Protein AF-A0A1C7N3N7-F1 (afdb_monomer_lite)

Organism: NCBI:txid101091

Secondary structure (DSSP, 8-state):
-HHHHHHHHTT-SEEEEEE-S-TTHHHHHHHHHTS--SSEEEEEETTEEEEEETTSS--EEEEE-S-GGG----HHHHHHHTT-SEEEEE-TTS-TT-PPPHHHHHHHHT-TT--EEEEE-S-BS-----S----EEEE-SS-B-HHHHHHHHHH-TT--EEEEEEE---SS-S---S-EEEEEEEEEEEEEEEEEEEEEE---SEEEEEEEETTEEEEEEEETTEEEEE-THHHHSS---TTEEEEEEEEEEEEEEEEEEEE--SS-EEEEEEEE----

Foldseek 3Di:
DLLVVLVVQLVDQEDEAAAPDDDPLVVNVLSNLVDPRQHWYWYDGHQWTWTAGNVDPQGIEIGGGDDCPPPDPDPSLLVRLCSHAYYAYAPQPPPPVDDDDPSNQVSQVSNANYAEYEYHHQDDPDDDGAQHQHQEYEYHAHDDDQNRLCVCLVSHVNHAYYEYHYEPDDPDPDLQQFAEEAEHDNANDAYAEYEYEYEADDQAPKEKEFEQALNDTWIWIDDQQETDTDDPVVVVPDRGRSRYYYYYYHYNHYAKYKYWYFYPDVVIDIHIHIDGDPPD

Sequence (280 aa):
MFQQLASYVHTMDHVILKIGEIPNRIGLFQALQRFQWQGHTDTQIDGFMFEHDSSKSKYSVLDSRCNVDEFQFTHENIAYLNQLDEFNFDISQYDSESRISDVHHQILSHCKRLRKLSIDFSSLEYFEIPGLPVTSLSLGPYGTSPELLSQFSYMLPCLEEVEILQFFHDDHYEEPTGGFSIEILLPVTSLAKLKIEMIDCVDINVFYLQLSQSGIESTHQLCGTTFYETEMNICEEREPSNKAANLKLTCEAIQQLEIICHLERYPPARTHFIYSSDRT

Radius of gyration: 21.66 Å; chains: 1; bounding box: 51×40×63 Å

Structure (mmCIF, N/CA/C/O backbone):
data_AF-A0A1C7N3N7-F1
#
_entry.id   AF-A0A1C7N3N7-F1
#
loop_
_atom_site.group_PDB
_atom_site.id
_atom_site.type_symbol
_atom_site.label_atom_id
_atom_site.label_alt_id
_atom_site.label_comp_id
_atom_site.label_asym_id
_atom_site.label_entity_id
_atom_site.label_seq_id
_atom_site.pdbx_PDB_ins_code
_atom_site.Cartn_x
_atom_site.Cartn_y
_atom_site.Cartn_z
_atom_site.occupancy
_atom_site.B_iso_or_equiv
_atom_site.auth_seq_id
_atom_site.auth_comp_id
_atom_site.auth_asym_id
_atom_site.auth_atom_id
_atom_site.pdbx_PDB_model_num
ATOM 1 N N . MET A 1 1 ? 21.763 -12.048 -28.488 1.00 73.94 1 MET A N 1
ATOM 2 C CA . MET A 1 1 ? 21.272 -12.999 -27.470 1.00 73.94 1 MET A CA 1
ATOM 3 C C . MET A 1 1 ? 19.931 -12.553 -26.884 1.00 73.94 1 MET A C 1
ATOM 5 O O . MET A 1 1 ? 18.948 -13.210 -27.185 1.00 73.94 1 MET A O 1
ATOM 9 N N . PHE A 1 2 ? 19.829 -11.425 -26.163 1.00 78.94 2 PHE A N 1
ATOM 10 C CA . PHE A 1 2 ? 18.557 -10.994 -25.540 1.00 78.94 2 PHE A CA 1
ATOM 11 C C . PHE A 1 2 ? 17.383 -10.816 -26.513 1.00 78.94 2 PHE A C 1
ATOM 13 O O . PHE A 1 2 ? 16.290 -11.283 -26.230 1.00 78.94 2 PHE A O 1
ATOM 20 N N . GLN A 1 3 ? 17.610 -10.246 -27.700 1.00 79.38 3 GLN A N 1
ATOM 21 C CA . GLN A 1 3 ? 16.559 -10.130 -28.725 1.00 79.38 3 GLN A CA 1
ATOM 22 C C . GLN A 1 3 ? 16.047 -11.488 -29.229 1.00 79.38 3 GLN A C 1
ATOM 24 O O . GLN A 1 3 ? 14.864 -11.627 -29.521 1.00 79.38 3 GLN A O 1
ATOM 29 N N . GLN A 1 4 ? 16.924 -12.492 -29.328 1.00 80.19 4 GLN A N 1
ATOM 30 C CA . GLN A 1 4 ? 16.537 -13.840 -29.759 1.00 80.19 4 GLN A CA 1
ATOM 31 C C . GLN A 1 4 ? 15.740 -14.550 -28.666 1.00 80.19 4 GLN A C 1
ATOM 33 O O . GLN A 1 4 ? 14.726 -15.168 -28.9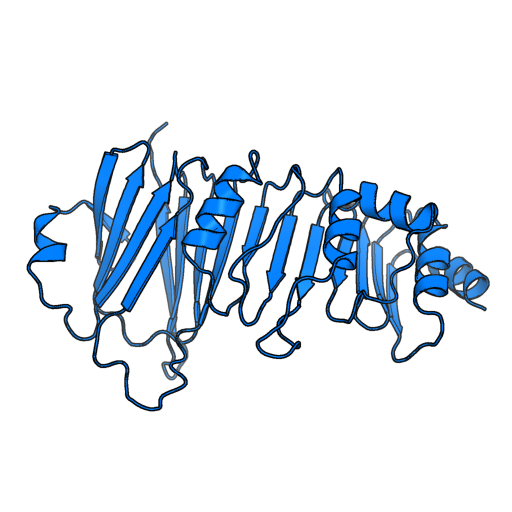71 1.00 80.19 4 GLN A O 1
ATOM 38 N N . LEU A 1 5 ? 16.165 -14.411 -27.404 1.00 76.75 5 LEU A N 1
ATOM 39 C CA . LEU A 1 5 ? 15.417 -14.915 -26.255 1.00 76.75 5 LEU A CA 1
ATOM 40 C C . LEU A 1 5 ? 14.028 -14.274 -26.196 1.00 76.75 5 LEU A C 1
ATOM 42 O O . LEU A 1 5 ? 13.046 -14.998 -26.159 1.00 76.75 5 LEU A O 1
ATOM 46 N N . ALA A 1 6 ? 13.945 -12.945 -26.283 1.00 77.38 6 ALA A N 1
ATOM 47 C CA . ALA A 1 6 ? 12.675 -12.226 -26.269 1.00 77.38 6 ALA A CA 1
ATOM 48 C C . ALA A 1 6 ? 11.755 -12.631 -27.435 1.00 77.38 6 ALA A C 1
ATOM 50 O O . ALA A 1 6 ? 10.570 -12.867 -27.226 1.00 77.38 6 ALA A O 1
ATOM 51 N N . SER A 1 7 ? 12.309 -12.813 -28.640 1.00 79.81 7 SER A N 1
ATOM 52 C CA . SER A 1 7 ? 11.538 -13.294 -29.797 1.00 79.81 7 SER A CA 1
ATOM 53 C C . SER A 1 7 ? 10.988 -14.707 -29.583 1.00 79.81 7 SER A C 1
ATOM 55 O O . SER A 1 7 ? 9.848 -14.972 -29.938 1.00 79.81 7 SER A O 1
ATOM 57 N N . TYR A 1 8 ? 11.782 -15.617 -29.009 1.00 78.38 8 TYR A N 1
ATOM 58 C CA . TYR A 1 8 ? 11.353 -16.987 -28.706 1.00 78.38 8 TYR A CA 1
ATOM 59 C C . TYR A 1 8 ? 10.268 -17.010 -27.629 1.00 78.38 8 TYR A C 1
ATOM 61 O O . TYR A 1 8 ? 9.226 -17.638 -27.787 1.00 78.38 8 TYR A O 1
ATOM 69 N N . VAL A 1 9 ? 10.504 -16.266 -26.558 1.00 74.94 9 VAL A N 1
ATOM 70 C CA . VAL A 1 9 ? 9.615 -16.114 -25.414 1.00 74.94 9 VAL A CA 1
ATOM 71 C C . VAL A 1 9 ? 8.247 -15.552 -25.841 1.00 74.94 9 VAL A C 1
ATOM 73 O O . VAL A 1 9 ? 7.223 -16.084 -25.430 1.00 74.94 9 VAL A O 1
ATOM 76 N N . HIS A 1 10 ? 8.209 -14.593 -26.773 1.00 74.00 10 HIS A N 1
ATOM 77 C CA . HIS A 1 10 ? 6.961 -14.030 -27.303 1.00 74.00 10 HIS A CA 1
ATOM 78 C C . HIS A 1 10 ? 6.099 -15.022 -28.111 1.00 74.00 10 HIS A C 1
ATOM 80 O O . HIS A 1 10 ? 4.910 -14.787 -28.306 1.00 74.00 10 HIS A O 1
ATOM 86 N N . THR A 1 11 ? 6.660 -16.142 -28.581 1.00 76.19 11 THR A N 1
ATOM 87 C CA . THR A 1 11 ? 5.869 -17.182 -29.271 1.00 76.19 11 THR A CA 1
ATOM 88 C C . THR A 1 11 ? 5.082 -18.085 -28.321 1.00 76.19 11 THR A C 1
ATOM 90 O O . THR A 1 11 ? 4.384 -18.987 -28.781 1.00 76.19 11 THR A O 1
ATOM 93 N N . MET A 1 12 ? 5.204 -17.873 -27.011 1.00 74.06 12 MET A N 1
ATOM 94 C CA . MET A 1 12 ? 4.554 -18.681 -25.989 1.00 74.06 12 MET A CA 1
ATOM 95 C C . MET A 1 12 ? 3.380 -17.937 -25.346 1.00 74.06 12 MET A C 1
ATOM 97 O O . MET A 1 12 ? 3.454 -16.739 -25.074 1.00 74.06 12 MET A O 1
ATOM 101 N N . ASP A 1 13 ? 2.319 -18.678 -25.031 1.00 66.56 13 ASP A N 1
ATOM 102 C CA . ASP A 1 13 ? 1.130 -18.136 -24.358 1.00 66.56 13 ASP A CA 1
ATOM 103 C C . ASP A 1 13 ? 1.374 -17.845 -22.867 1.00 66.56 13 ASP A C 1
ATOM 105 O O . ASP A 1 13 ? 0.763 -16.941 -22.294 1.00 66.56 13 ASP A O 1
ATOM 109 N N . HIS A 1 14 ? 2.278 -18.612 -22.247 1.00 67.25 14 HIS A N 1
ATOM 110 C CA . HIS A 1 14 ? 2.695 -18.457 -20.859 1.00 67.25 14 HIS A CA 1
ATOM 111 C C . HIS A 1 14 ? 4.188 -18.741 -20.712 1.00 67.25 14 HIS A C 1
ATOM 113 O O . HIS A 1 14 ? 4.683 -19.764 -21.194 1.00 67.25 14 HIS A O 1
ATOM 119 N N . VAL A 1 15 ? 4.898 -17.856 -20.015 1.00 65.00 15 VAL A N 1
ATOM 120 C CA . VAL A 1 15 ? 6.329 -18.003 -19.742 1.00 65.00 15 VAL A CA 1
ATOM 121 C C . VAL A 1 15 ? 6.642 -17.550 -18.329 1.00 65.00 15 VAL A C 1
ATOM 123 O O . VAL A 1 15 ? 6.206 -16.484 -17.905 1.00 65.00 15 VAL A O 1
ATOM 126 N N . ILE A 1 16 ? 7.479 -18.349 -17.667 1.00 67.69 16 ILE A N 1
ATOM 127 C CA . ILE A 1 16 ? 8.156 -17.993 -16.425 1.00 67.69 16 ILE A CA 1
ATOM 128 C C . ILE A 1 16 ? 9.650 -17.891 -16.738 1.00 67.69 16 ILE A C 1
ATOM 130 O O . ILE A 1 16 ? 10.291 -18.898 -17.053 1.00 67.69 16 ILE A O 1
ATOM 134 N N . LEU A 1 17 ? 10.214 -16.689 -16.655 1.00 64.62 17 LEU A N 1
ATOM 135 C CA . LEU A 1 17 ? 11.659 -16.473 -16.748 1.00 64.62 17 LEU A CA 1
ATOM 136 C C . LEU A 1 17 ? 12.209 -16.188 -15.355 1.00 64.62 17 LEU A C 1
ATOM 138 O O . LEU A 1 17 ? 11.820 -15.210 -14.733 1.00 64.62 17 LEU A O 1
ATOM 142 N N . LYS A 1 18 ? 13.134 -17.022 -14.877 1.00 66.75 18 LYS A N 1
ATOM 143 C CA . LYS A 1 18 ? 13.881 -16.775 -13.637 1.00 66.75 18 LYS A CA 1
ATOM 144 C C . LYS A 1 18 ? 15.349 -16.647 -13.968 1.00 66.75 18 LYS A C 1
ATOM 146 O O . LYS A 1 18 ? 15.974 -17.615 -14.401 1.00 66.75 18 LYS A O 1
ATOM 151 N N . ILE A 1 19 ? 15.869 -15.440 -13.825 1.00 60.44 19 ILE A N 1
ATOM 152 C CA . ILE A 1 19 ? 17.199 -15.080 -14.283 1.00 60.44 19 ILE A CA 1
ATOM 153 C C . ILE A 1 19 ? 17.942 -14.405 -13.133 1.00 60.44 19 ILE A C 1
ATOM 155 O O . ILE A 1 19 ? 17.535 -13.340 -12.673 1.00 60.44 19 ILE A O 1
ATOM 159 N N . GLY A 1 20 ? 19.007 -15.078 -12.690 1.00 57.22 20 GLY A N 1
ATOM 160 C CA . GLY A 1 20 ? 19.893 -14.650 -11.614 1.00 57.22 20 GLY A CA 1
ATOM 161 C C . GLY A 1 20 ? 21.258 -14.178 -12.127 1.00 57.22 20 GLY A C 1
ATOM 162 O O . GLY A 1 20 ? 21.809 -14.785 -13.048 1.00 57.22 20 GLY A O 1
ATOM 163 N N . GLU A 1 21 ? 21.791 -13.135 -11.504 1.00 59.38 21 GLU A N 1
ATOM 164 C CA . GLU A 1 21 ? 23.116 -12.522 -11.655 1.00 59.38 21 GLU A CA 1
ATOM 165 C C . GLU A 1 21 ? 23.564 -12.268 -13.110 1.00 59.38 21 GLU A C 1
ATOM 167 O O . GLU A 1 21 ? 24.689 -12.597 -13.499 1.00 59.38 21 GLU A O 1
ATOM 172 N N . ILE A 1 22 ? 22.703 -11.667 -13.947 1.00 59.28 22 ILE A N 1
ATOM 173 C CA . ILE A 1 22 ? 23.046 -11.371 -15.352 1.00 59.28 22 ILE A CA 1
ATOM 174 C C . ILE A 1 22 ? 23.590 -9.941 -15.544 1.00 59.28 22 ILE A C 1
ATOM 176 O O . ILE A 1 22 ? 22.871 -8.956 -15.336 1.00 59.28 22 ILE A O 1
ATOM 180 N N . PRO A 1 23 ? 24.816 -9.787 -16.094 1.00 55.91 23 PRO A N 1
ATOM 181 C CA . PRO A 1 23 ? 25.292 -8.508 -16.616 1.00 55.91 23 PRO A CA 1
ATOM 182 C C . PRO A 1 23 ? 24.352 -7.964 -17.706 1.00 55.91 23 PRO A C 1
ATOM 184 O O . PRO A 1 23 ? 23.996 -8.682 -18.640 1.00 55.91 23 PRO A O 1
ATOM 187 N N . ASN A 1 24 ? 24.008 -6.672 -17.647 1.00 61.56 24 ASN A N 1
ATOM 188 C CA . ASN A 1 24 ? 23.067 -5.993 -18.559 1.00 61.56 24 ASN A CA 1
ATOM 189 C C . ASN A 1 24 ? 21.592 -6.428 -18.427 1.00 61.56 24 ASN A C 1
ATOM 191 O O . ASN A 1 24 ? 20.868 -6.469 -19.427 1.00 61.56 24 ASN A O 1
ATOM 195 N N . ARG A 1 25 ? 21.125 -6.683 -17.195 1.00 70.44 25 ARG A N 1
ATOM 196 C CA . ARG A 1 25 ? 19.716 -6.960 -16.846 1.00 70.44 25 ARG A CA 1
ATOM 197 C C . ARG A 1 25 ? 18.696 -6.014 -17.500 1.00 70.44 25 ARG A C 1
ATOM 199 O O . ARG A 1 25 ? 17.708 -6.468 -18.078 1.00 70.44 25 ARG A O 1
ATOM 206 N N . ILE A 1 26 ? 18.994 -4.714 -17.530 1.00 70.12 26 ILE A N 1
ATOM 207 C CA . ILE A 1 26 ? 18.151 -3.699 -18.183 1.00 70.12 26 ILE A CA 1
ATOM 208 C C . ILE A 1 26 ? 18.014 -3.934 -19.695 1.00 70.12 26 ILE A C 1
ATOM 210 O O . ILE A 1 26 ? 16.945 -3.721 -20.259 1.00 70.12 26 ILE A O 1
ATOM 214 N N . GLY A 1 27 ? 19.060 -4.433 -20.359 1.00 73.81 27 GLY A N 1
ATOM 215 C CA . GLY A 1 27 ? 19.013 -4.743 -21.789 1.00 73.81 27 GLY A CA 1
ATOM 216 C C . GLY A 1 27 ? 18.103 -5.931 -22.117 1.00 73.81 27 GLY A C 1
ATOM 217 O O . GLY A 1 27 ? 17.502 -5.966 -23.192 1.00 73.81 27 GLY A O 1
ATOM 218 N N . LEU A 1 28 ? 17.966 -6.894 -21.199 1.00 74.19 28 LEU A N 1
ATOM 219 C CA . LEU A 1 28 ? 17.007 -7.989 -21.339 1.00 74.19 28 LEU A CA 1
ATOM 220 C C . LEU A 1 28 ? 15.573 -7.514 -21.081 1.00 74.19 28 LEU A C 1
ATOM 222 O O . LEU A 1 28 ? 14.689 -7.825 -21.874 1.00 74.19 28 LEU A O 1
ATOM 226 N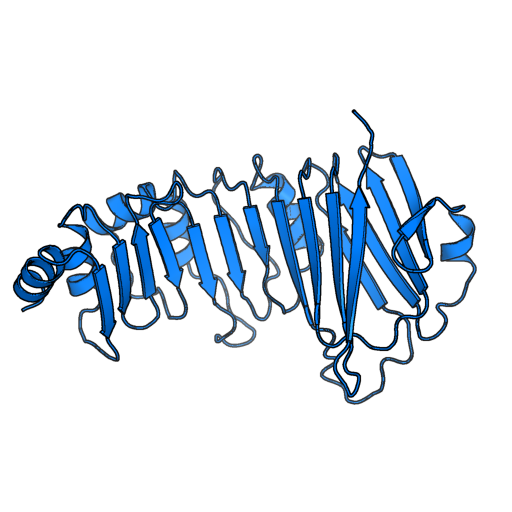 N . PHE A 1 29 ? 15.360 -6.715 -20.035 1.00 74.88 29 PHE A N 1
ATOM 227 C CA . PHE A 1 29 ? 14.073 -6.075 -19.752 1.00 74.88 29 PHE A CA 1
ATOM 228 C C . PHE A 1 29 ? 13.567 -5.262 -20.954 1.00 74.88 29 PHE A C 1
ATOM 230 O O . PHE A 1 29 ? 12.478 -5.521 -21.459 1.00 74.88 29 PHE A O 1
ATOM 237 N N . GLN A 1 30 ? 14.408 -4.386 -21.514 1.00 76.06 30 GLN A N 1
ATOM 238 C CA . GLN A 1 30 ? 14.106 -3.639 -22.741 1.00 76.06 30 GLN A CA 1
ATOM 239 C C . GLN A 1 30 ? 13.768 -4.556 -23.919 1.00 76.06 30 GLN A C 1
ATOM 241 O O . GLN A 1 30 ? 12.861 -4.271 -24.701 1.00 76.06 30 GLN A O 1
ATOM 246 N N . ALA A 1 31 ? 14.511 -5.655 -24.083 1.00 77.50 31 ALA A N 1
ATOM 247 C CA . ALA A 1 31 ? 14.258 -6.600 -25.163 1.00 77.50 31 ALA A CA 1
ATOM 248 C C . ALA A 1 31 ? 12.894 -7.283 -25.012 1.00 77.50 31 ALA A C 1
ATOM 250 O O . ALA A 1 31 ? 12.220 -7.468 -26.020 1.00 77.50 31 ALA A O 1
ATOM 251 N N . LEU A 1 32 ? 12.489 -7.624 -23.786 1.00 76.00 32 LEU A N 1
ATOM 252 C CA . LEU A 1 32 ? 11.203 -8.257 -23.489 1.00 76.00 32 LEU A CA 1
ATOM 253 C C . LEU A 1 32 ? 10.033 -7.281 -23.669 1.00 76.00 32 LEU A C 1
ATOM 255 O O . LEU A 1 32 ? 9.048 -7.629 -24.310 1.00 76.00 32 LEU A O 1
ATOM 259 N N . GLN A 1 33 ? 10.176 -6.034 -23.219 1.00 72.31 33 GLN A N 1
ATOM 260 C CA . GLN A 1 33 ? 9.132 -5.006 -23.337 1.00 72.31 33 GLN A CA 1
ATOM 261 C C . GLN A 1 33 ? 8.831 -4.555 -24.764 1.00 72.31 33 GLN A C 1
ATOM 263 O O . GLN A 1 33 ? 7.735 -4.078 -25.052 1.00 72.31 33 GLN A O 1
ATOM 268 N N . ARG A 1 34 ? 9.801 -4.677 -25.673 1.00 72.44 34 ARG A N 1
ATOM 269 C CA . ARG A 1 34 ? 9.610 -4.316 -27.085 1.00 72.44 34 ARG A CA 1
ATOM 270 C C . ARG A 1 34 ? 8.559 -5.171 -27.786 1.00 72.44 34 ARG A C 1
ATOM 272 O O . ARG A 1 34 ? 8.046 -4.756 -28.824 1.00 72.44 34 ARG A O 1
ATOM 279 N N . PHE A 1 35 ? 8.242 -6.340 -27.245 1.00 66.81 35 PHE A N 1
ATOM 280 C CA . PHE A 1 35 ? 7.187 -7.193 -27.760 1.00 66.81 35 PHE A CA 1
ATOM 281 C C . PHE A 1 35 ? 5.921 -6.935 -26.937 1.00 66.81 35 PHE A C 1
ATOM 283 O O . PHE A 1 35 ? 5.878 -7.241 -25.750 1.00 66.81 35 PHE A O 1
ATOM 290 N N . GLN A 1 36 ? 4.896 -6.333 -27.553 1.00 63.25 36 GLN A N 1
ATOM 291 C CA . GLN A 1 36 ? 3.581 -6.152 -26.926 1.00 63.25 36 GLN A CA 1
ATOM 292 C C . GLN A 1 36 ? 2.928 -7.522 -26.725 1.00 63.25 36 GLN A C 1
ATOM 294 O O . GLN A 1 36 ? 2.251 -8.043 -27.618 1.00 63.25 36 GLN A O 1
ATOM 299 N N . TRP A 1 37 ? 3.183 -8.131 -25.574 1.00 67.31 37 TRP A N 1
ATOM 300 C CA . TRP A 1 37 ? 2.751 -9.489 -25.303 1.00 67.31 37 TRP A CA 1
ATOM 301 C C . TRP A 1 37 ? 1.226 -9.571 -25.213 1.00 67.31 37 TRP A C 1
ATOM 303 O O . TRP A 1 37 ? 0.584 -8.817 -24.498 1.00 67.31 37 TRP A O 1
ATOM 313 N N . GLN A 1 38 ? 0.632 -10.502 -25.955 1.00 66.62 38 GLN A N 1
ATOM 314 C CA . GLN A 1 38 ? -0.822 -10.709 -26.019 1.00 66.62 38 GLN A CA 1
ATOM 315 C C . GLN A 1 38 ? -1.327 -11.773 -25.020 1.00 66.62 38 GLN A C 1
ATOM 317 O O . GLN A 1 38 ? -2.371 -12.377 -25.228 1.00 66.62 38 GLN A O 1
ATOM 322 N N . GLY A 1 39 ? -0.564 -12.068 -23.968 1.00 67.38 39 GLY A N 1
ATOM 323 C CA . GLY A 1 39 ? -0.711 -13.250 -23.111 1.00 67.38 39 GLY A CA 1
ATOM 324 C C . GLY A 1 39 ? -0.210 -12.971 -21.699 1.00 67.38 39 GLY A C 1
ATOM 325 O O . GLY A 1 39 ? -0.126 -11.804 -21.311 1.00 67.38 39 GLY A O 1
ATOM 326 N N . HIS A 1 40 ? 0.115 -14.020 -20.940 1.00 72.25 40 HIS A N 1
ATOM 327 C CA . HIS A 1 40 ? 0.613 -13.878 -19.573 1.00 72.25 40 HIS A CA 1
ATOM 328 C C . HIS A 1 40 ? 2.128 -14.094 -19.502 1.00 72.25 40 HIS A C 1
ATOM 330 O O . HIS A 1 40 ? 2.661 -15.080 -20.012 1.00 72.25 40 HIS A O 1
ATOM 336 N N . THR A 1 41 ? 2.827 -13.163 -18.863 1.00 70.62 41 THR A N 1
ATOM 337 C CA . THR A 1 41 ? 4.272 -13.212 -18.640 1.00 70.62 41 THR A CA 1
ATOM 338 C C . THR A 1 41 ? 4.573 -12.962 -17.180 1.00 70.62 41 THR A C 1
ATOM 340 O O . THR A 1 41 ? 4.172 -11.931 -16.651 1.00 70.62 41 THR A O 1
ATOM 343 N N . ASP A 1 42 ? 5.341 -13.861 -16.579 1.00 74.81 42 ASP A N 1
ATOM 344 C CA . ASP A 1 42 ? 6.016 -13.639 -15.307 1.00 74.81 42 ASP A CA 1
ATOM 345 C C . ASP A 1 42 ? 7.522 -13.701 -15.570 1.00 74.81 42 ASP A C 1
ATOM 347 O O . ASP A 1 42 ? 8.057 -14.674 -16.116 1.00 74.81 42 ASP A O 1
ATOM 351 N N . THR A 1 43 ? 8.220 -12.615 -15.274 1.00 69.12 43 THR A N 1
ATOM 352 C CA . THR A 1 43 ? 9.662 -12.554 -15.454 1.00 69.12 43 THR A CA 1
ATOM 353 C C . THR A 1 43 ? 10.328 -11.947 -14.239 1.00 69.12 43 THR A C 1
ATOM 355 O O . THR A 1 43 ? 10.152 -10.776 -13.921 1.00 69.12 43 THR A O 1
ATOM 358 N N . GLN A 1 44 ? 11.188 -12.746 -13.629 1.00 71.62 44 GLN A N 1
ATOM 359 C CA . GLN A 1 44 ? 12.080 -12.371 -12.555 1.00 71.62 44 GLN A CA 1
ATOM 360 C C . GLN A 1 44 ? 13.497 -12.201 -13.117 1.00 71.62 44 GLN A C 1
ATOM 362 O O . GLN A 1 44 ? 14.128 -13.168 -13.555 1.00 71.62 44 GLN A O 1
ATOM 367 N N . ILE A 1 45 ? 13.996 -10.968 -13.100 1.00 67.81 45 ILE A N 1
ATOM 368 C CA . ILE A 1 45 ? 15.367 -10.600 -13.460 1.00 67.81 45 ILE A CA 1
ATOM 369 C C . ILE A 1 45 ? 15.947 -9.833 -12.276 1.00 67.81 45 ILE A C 1
ATOM 371 O O . ILE A 1 45 ? 15.571 -8.683 -12.078 1.00 67.81 45 ILE A O 1
ATOM 375 N N . ASP A 1 46 ? 16.844 -10.459 -11.511 1.00 62.06 46 ASP A N 1
ATOM 376 C CA . ASP A 1 46 ? 17.629 -9.851 -10.417 1.00 62.06 46 ASP A CA 1
ATOM 377 C C . ASP A 1 46 ? 16.976 -8.652 -9.723 1.00 62.06 46 ASP A C 1
ATOM 379 O O . ASP A 1 46 ? 17.302 -7.490 -9.983 1.00 62.06 46 ASP A O 1
ATOM 383 N N . GLY A 1 47 ? 16.017 -8.957 -8.849 1.00 60.81 47 GLY A N 1
ATOM 384 C CA . GLY A 1 47 ? 15.319 -7.960 -8.048 1.00 60.81 47 GLY A CA 1
ATOM 385 C C . GLY A 1 47 ? 14.212 -7.198 -8.741 1.00 60.81 47 GLY A C 1
ATOM 386 O O . GLY A 1 47 ? 13.437 -6.568 -8.043 1.00 60.81 47 GLY A O 1
ATOM 387 N N . PHE A 1 48 ? 14.080 -7.283 -10.061 1.00 67.69 48 PHE A N 1
ATOM 388 C CA . PHE A 1 48 ? 12.873 -6.852 -10.748 1.00 67.69 48 PHE A CA 1
ATOM 389 C C . PHE A 1 48 ? 12.023 -8.067 -11.109 1.00 67.69 48 PHE A C 1
ATOM 391 O O . PHE A 1 48 ? 12.469 -8.952 -11.840 1.00 67.69 48 PHE A O 1
ATOM 398 N N . MET A 1 49 ? 10.789 -8.111 -10.618 1.00 72.31 49 MET A N 1
ATOM 399 C CA . MET A 1 49 ? 9.766 -9.025 -11.118 1.00 72.31 49 MET A CA 1
ATOM 400 C C . MET A 1 49 ? 8.780 -8.201 -11.928 1.00 72.31 49 MET A C 1
ATOM 402 O O . MET A 1 49 ? 8.220 -7.240 -11.410 1.00 72.31 49 MET A O 1
ATOM 406 N N . PHE A 1 50 ? 8.573 -8.543 -13.193 1.00 74.56 50 PHE A N 1
ATOM 407 C CA . PHE A 1 50 ? 7.497 -7.952 -13.970 1.00 74.56 50 PHE A CA 1
ATOM 408 C C . PHE A 1 50 ? 6.464 -9.010 -14.317 1.00 74.56 50 PHE A C 1
ATOM 410 O O . PHE A 1 50 ? 6.792 -10.070 -14.854 1.00 74.56 50 PHE A O 1
ATOM 417 N N . GLU A 1 51 ? 5.211 -8.691 -14.014 1.00 73.44 51 GLU A N 1
ATOM 418 C CA . GLU A 1 51 ? 4.064 -9.486 -14.420 1.00 73.44 51 GLU A CA 1
ATOM 419 C C . GLU A 1 51 ? 3.267 -8.694 -15.449 1.00 73.44 51 GLU A C 1
ATOM 421 O O . GLU A 1 51 ? 2.969 -7.511 -15.265 1.00 73.44 51 GLU A O 1
ATOM 426 N N . HIS A 1 52 ? 2.918 -9.363 -16.537 1.00 72.69 52 HIS A N 1
ATOM 427 C CA . HIS A 1 52 ? 2.036 -8.840 -17.558 1.00 72.69 52 HIS A CA 1
ATOM 428 C C . HIS A 1 52 ? 0.934 -9.844 -17.845 1.00 72.69 52 HIS A C 1
ATOM 430 O O . HIS A 1 52 ? 1.206 -11.029 -18.030 1.00 72.69 52 HIS A O 1
ATOM 436 N N . ASP A 1 53 ? -0.310 -9.387 -17.907 1.00 71.31 53 ASP A N 1
ATOM 437 C CA . ASP A 1 53 ? -1.431 -10.236 -18.289 1.00 71.31 53 ASP A CA 1
ATOM 438 C C . ASP A 1 53 ? -2.501 -9.415 -19.005 1.00 71.31 53 ASP A C 1
ATOM 440 O O . ASP A 1 53 ? -3.303 -8.713 -18.389 1.00 71.31 53 ASP A O 1
ATOM 444 N N . SER A 1 54 ? -2.524 -9.527 -20.332 1.00 67.81 54 SER A N 1
ATOM 445 C CA . SER A 1 54 ? -3.502 -8.826 -21.173 1.00 67.81 54 SER A CA 1
ATOM 446 C C . SER A 1 54 ? -4.956 -9.279 -20.969 1.00 67.81 54 SER A C 1
ATOM 448 O O . SER A 1 54 ? -5.876 -8.576 -21.386 1.00 67.81 54 SER A O 1
ATOM 450 N N . SER A 1 55 ? -5.180 -10.427 -20.315 1.00 68.00 55 SER A N 1
ATOM 451 C CA . SER A 1 55 ? -6.519 -10.944 -20.009 1.00 68.00 55 SER A CA 1
ATOM 452 C C . SER A 1 55 ? -7.098 -10.403 -18.698 1.00 68.00 55 SER A C 1
ATOM 454 O O . SER A 1 55 ? -8.309 -10.498 -18.472 1.00 68.00 55 SER A O 1
ATOM 456 N N . LYS A 1 56 ? -6.257 -9.819 -17.835 1.00 68.69 56 LYS A N 1
ATOM 457 C CA . LYS A 1 56 ? -6.661 -9.244 -16.549 1.00 68.69 56 LYS A CA 1
ATOM 458 C C . LYS A 1 56 ? -6.900 -7.740 -16.675 1.00 68.69 56 LYS A C 1
ATOM 460 O O . LYS A 1 56 ? -6.329 -7.050 -17.512 1.00 68.69 56 LYS A O 1
ATOM 465 N N . SER A 1 57 ? -7.732 -7.210 -15.778 1.00 58.88 57 SER A N 1
ATOM 466 C CA . SER A 1 57 ? -7.950 -5.763 -15.644 1.00 58.88 57 SER A CA 1
ATOM 467 C C . SER A 1 57 ? -6.714 -5.007 -15.145 1.00 58.88 57 SER A C 1
ATOM 469 O O . SER A 1 57 ? -6.641 -3.794 -15.323 1.00 58.88 57 SER A O 1
ATOM 471 N N . LYS A 1 58 ? -5.761 -5.719 -14.529 1.00 63.31 58 LYS A N 1
ATOM 472 C CA . LYS A 1 58 ? -4.466 -5.203 -14.089 1.00 63.31 58 LYS A CA 1
ATOM 473 C C . LYS A 1 58 ? -3.400 -5.762 -15.016 1.00 63.31 58 LYS A C 1
ATOM 475 O O . LYS A 1 58 ? -3.179 -6.970 -15.047 1.00 63.31 58 LYS A O 1
ATOM 480 N N . TYR A 1 59 ? -2.821 -4.880 -15.810 1.00 69.88 59 TYR A N 1
ATOM 481 C CA . TYR A 1 59 ? -2.093 -5.234 -17.018 1.00 69.88 59 TYR A CA 1
ATOM 482 C C . TYR A 1 59 ? -0.582 -5.274 -16.790 1.00 69.88 59 TYR A C 1
ATOM 484 O O . TYR A 1 59 ? 0.145 -5.888 -17.569 1.00 69.88 59 TYR A O 1
ATOM 492 N N . SER A 1 60 ? -0.090 -4.615 -15.738 1.00 77.94 60 SER A N 1
ATOM 493 C CA . SER A 1 60 ? 1.346 -4.500 -15.494 1.00 77.94 60 SER A CA 1
ATOM 494 C C . SER A 1 60 ? 1.685 -4.291 -14.023 1.00 77.94 60 SER A C 1
ATOM 496 O O . SER A 1 60 ? 1.231 -3.333 -13.391 1.00 77.94 60 SER A O 1
ATOM 498 N N . VAL A 1 61 ? 2.516 -5.193 -13.508 1.00 83.81 61 VAL A N 1
ATOM 499 C CA . VAL A 1 61 ? 3.066 -5.163 -12.152 1.00 83.81 61 VAL A CA 1
ATOM 500 C C . VAL A 1 61 ? 4.581 -5.079 -12.250 1.00 83.81 61 VAL A C 1
ATOM 502 O O . VAL A 1 61 ? 5.193 -5.717 -13.110 1.00 83.81 61 VAL A O 1
ATOM 505 N N . LEU A 1 62 ? 5.191 -4.296 -11.370 1.00 83.38 62 LEU A N 1
ATOM 506 C CA . LEU A 1 62 ? 6.632 -4.273 -11.164 1.00 83.38 62 LEU A CA 1
ATOM 507 C C . LEU A 1 62 ? 6.897 -4.465 -9.671 1.00 83.38 62 LEU A C 1
ATOM 509 O O . LEU A 1 62 ? 6.429 -3.676 -8.863 1.00 83.38 62 LEU A O 1
ATOM 513 N N . ASP A 1 63 ? 7.626 -5.510 -9.312 1.00 81.19 63 ASP A N 1
ATOM 514 C CA . ASP A 1 63 ? 8.209 -5.713 -7.985 1.00 81.19 63 ASP A CA 1
ATOM 515 C C . ASP A 1 63 ? 9.692 -5.349 -8.067 1.00 81.19 63 ASP A C 1
ATOM 517 O O . ASP A 1 63 ? 10.378 -5.801 -8.984 1.00 81.19 63 ASP A O 1
ATOM 521 N N . SER A 1 64 ? 10.172 -4.514 -7.154 1.00 76.06 64 SER A N 1
ATOM 522 C CA . SER A 1 64 ? 11.555 -4.064 -7.060 1.00 76.06 64 SER A CA 1
ATOM 523 C C . SER A 1 64 ? 12.117 -4.406 -5.683 1.00 76.06 64 SER A C 1
ATOM 525 O O . SER A 1 64 ? 11.919 -3.661 -4.731 1.00 76.06 64 SER A O 1
ATOM 527 N N . ARG A 1 65 ? 12.853 -5.514 -5.602 1.00 67.00 65 ARG A N 1
ATOM 528 C CA . ARG A 1 65 ? 13.534 -6.041 -4.406 1.00 67.00 65 ARG A CA 1
ATOM 529 C C . ARG A 1 65 ? 15.041 -5.777 -4.384 1.00 67.00 65 ARG A C 1
ATOM 531 O O . ARG A 1 65 ? 15.754 -6.356 -3.572 1.00 67.00 65 ARG A O 1
ATOM 538 N N . CYS A 1 66 ? 15.573 -5.022 -5.348 1.00 55.66 66 CYS A N 1
ATOM 539 C CA . CYS A 1 66 ? 17.012 -4.769 -5.467 1.00 55.66 66 CYS A CA 1
ATOM 540 C C . CYS A 1 66 ? 17.325 -3.321 -5.811 1.00 55.66 66 CYS A C 1
ATOM 542 O O . CYS A 1 66 ? 16.443 -2.508 -6.081 1.00 55.66 66 CYS A O 1
ATOM 544 N N . ASN A 1 67 ? 18.631 -3.038 -5.833 1.00 61.72 67 ASN A N 1
ATOM 545 C CA . ASN A 1 67 ? 19.137 -1.692 -5.948 1.00 61.72 67 ASN A CA 1
ATOM 546 C C . ASN A 1 67 ? 18.788 -1.165 -7.342 1.00 61.72 67 ASN A C 1
ATOM 548 O O . ASN A 1 67 ? 19.348 -1.604 -8.356 1.00 61.72 67 ASN A O 1
ATOM 552 N N . VAL A 1 68 ? 17.830 -0.241 -7.377 1.00 69.38 68 VAL A N 1
ATOM 553 C CA . VAL A 1 68 ? 17.364 0.403 -8.602 1.00 69.38 68 VAL A CA 1
ATOM 554 C C . VAL A 1 68 ? 18.382 1.387 -9.164 1.00 69.38 68 VAL A C 1
ATOM 556 O O . VAL A 1 68 ? 18.147 1.896 -10.249 1.00 69.38 68 VAL A O 1
ATOM 559 N N . ASP A 1 69 ? 19.516 1.633 -8.499 1.00 69.19 69 ASP A N 1
ATOM 560 C CA . ASP A 1 69 ? 20.537 2.600 -8.930 1.00 69.19 69 ASP A CA 1
ATOM 561 C C . ASP A 1 69 ? 21.058 2.362 -10.362 1.00 69.19 69 ASP A C 1
ATOM 563 O O . ASP A 1 69 ? 21.558 3.278 -11.013 1.00 69.19 69 ASP A O 1
ATOM 567 N N . GLU A 1 70 ? 20.914 1.145 -10.897 1.00 71.19 70 GLU A N 1
ATOM 568 C CA . GLU A 1 70 ? 21.278 0.810 -12.281 1.00 71.19 70 GLU A CA 1
ATOM 569 C C . GLU A 1 70 ? 20.127 0.965 -13.296 1.00 71.19 70 GLU A C 1
ATOM 571 O O . GLU A 1 70 ? 20.295 0.645 -14.479 1.00 71.19 70 GLU A O 1
ATOM 576 N N . PHE A 1 71 ? 18.944 1.421 -12.875 1.00 77.06 71 PHE A N 1
ATOM 577 C CA . PHE A 1 71 ? 17.795 1.579 -13.759 1.00 77.06 71 PHE A CA 1
ATOM 578 C C . PHE A 1 71 ? 18.064 2.664 -14.808 1.00 77.06 71 PHE A C 1
ATOM 580 O O . PHE A 1 71 ? 18.356 3.817 -14.496 1.00 77.06 71 PHE A O 1
ATOM 587 N N . GLN A 1 72 ? 17.942 2.304 -16.087 1.00 82.38 72 GLN A N 1
ATOM 588 C CA . GLN A 1 72 ? 18.161 3.244 -17.186 1.00 82.38 72 GLN A CA 1
ATOM 589 C C . GLN A 1 72 ? 16.833 3.805 -17.694 1.00 82.38 72 GLN A C 1
ATOM 591 O O . GLN A 1 72 ? 15.983 3.064 -18.194 1.00 82.38 72 GLN A O 1
ATOM 596 N N . PHE A 1 73 ? 16.689 5.127 -17.675 1.00 83.88 73 PHE A N 1
ATOM 597 C CA . PHE A 1 73 ? 15.522 5.846 -18.198 1.00 83.88 73 PHE A CA 1
ATOM 598 C C . PHE A 1 73 ? 15.553 5.975 -19.728 1.00 83.88 73 PHE A C 1
ATOM 600 O O . PHE A 1 73 ? 15.662 7.056 -20.301 1.00 83.88 73 PHE A O 1
ATOM 607 N N . THR A 1 74 ? 15.482 4.833 -20.406 1.00 85.75 74 THR A N 1
ATOM 608 C CA . THR A 1 74 ? 15.299 4.764 -21.864 1.00 85.75 74 THR A CA 1
ATOM 609 C C . THR A 1 74 ? 13.844 5.008 -22.257 1.00 85.75 74 THR A C 1
ATOM 611 O O . THR A 1 74 ? 12.944 4.892 -21.425 1.00 85.75 74 THR A O 1
ATOM 614 N N . HIS A 1 75 ? 13.600 5.333 -23.531 1.00 83.75 75 HIS A N 1
ATOM 615 C CA . HIS A 1 75 ? 12.248 5.592 -24.032 1.00 83.75 75 HIS A CA 1
ATOM 616 C C . HIS A 1 75 ? 11.308 4.401 -23.794 1.00 83.75 75 HIS A C 1
ATOM 618 O O . HIS A 1 75 ? 10.177 4.593 -23.358 1.00 83.75 75 HIS A O 1
ATOM 624 N N . GLU A 1 76 ? 11.791 3.180 -24.020 1.00 81.12 76 GLU A N 1
ATOM 625 C CA . GLU A 1 76 ? 11.035 1.945 -23.815 1.00 81.12 76 GLU A CA 1
ATOM 626 C C . GLU A 1 76 ? 10.690 1.716 -22.340 1.00 81.12 76 GLU A C 1
ATOM 628 O O . GLU A 1 76 ? 9.524 1.503 -22.011 1.00 81.12 76 GLU A O 1
ATOM 633 N N . ASN A 1 77 ? 11.671 1.856 -21.444 1.00 80.06 77 ASN A N 1
ATOM 634 C CA . ASN A 1 77 ? 11.449 1.682 -20.008 1.00 80.06 77 ASN A CA 1
ATOM 635 C C . ASN A 1 77 ? 10.464 2.730 -19.467 1.00 80.06 77 ASN A C 1
ATOM 637 O O . ASN A 1 77 ? 9.567 2.395 -18.700 1.00 80.06 77 ASN A O 1
ATOM 641 N N . ILE A 1 78 ? 10.579 3.990 -19.903 1.00 87.19 78 ILE A N 1
ATOM 642 C CA . ILE A 1 78 ? 9.624 5.048 -19.541 1.00 87.19 78 ILE A CA 1
ATOM 643 C C . ILE A 1 78 ? 8.226 4.728 -20.088 1.00 87.19 78 ILE A C 1
ATOM 645 O O . ILE A 1 78 ? 7.232 4.934 -19.393 1.00 87.19 78 ILE A O 1
ATOM 649 N N . ALA A 1 79 ? 8.114 4.233 -21.323 1.00 83.94 79 ALA A N 1
ATOM 650 C CA . ALA A 1 79 ? 6.826 3.856 -21.901 1.00 83.94 79 ALA A CA 1
ATOM 651 C C . ALA A 1 79 ? 6.141 2.741 -21.096 1.00 83.94 79 ALA A C 1
ATOM 653 O O . ALA A 1 79 ? 4.925 2.798 -20.918 1.00 83.94 79 ALA A O 1
ATOM 654 N N . TYR A 1 80 ? 6.912 1.785 -20.570 1.00 82.75 80 TYR A N 1
ATOM 655 C CA . TYR A 1 80 ? 6.404 0.768 -19.653 1.00 82.75 80 TYR A CA 1
ATOM 656 C C . TYR A 1 80 ? 5.962 1.356 -18.312 1.00 82.75 80 TYR A C 1
ATOM 658 O O . TYR A 1 80 ? 4.833 1.117 -17.896 1.00 82.75 80 TYR A O 1
ATOM 666 N N . LEU A 1 81 ? 6.801 2.177 -17.665 1.00 87.25 81 LEU A N 1
ATOM 667 C CA . LEU A 1 81 ? 6.450 2.816 -16.390 1.00 87.25 81 LEU A CA 1
ATOM 668 C C . LEU A 1 81 ? 5.150 3.630 -16.501 1.00 87.25 81 LEU A C 1
ATOM 670 O O . LEU A 1 81 ? 4.295 3.554 -15.627 1.00 87.25 81 LEU A O 1
ATOM 674 N N . ASN A 1 82 ? 4.931 4.325 -17.621 1.00 87.56 82 ASN A N 1
ATOM 675 C CA . ASN A 1 82 ? 3.687 5.067 -17.873 1.00 87.56 82 ASN A CA 1
ATOM 676 C C . ASN A 1 82 ? 2.428 4.188 -17.945 1.00 87.56 82 ASN A C 1
ATOM 678 O O . ASN A 1 82 ? 1.318 4.711 -17.827 1.00 87.56 82 ASN A O 1
ATOM 682 N N . GLN A 1 83 ? 2.578 2.887 -18.188 1.00 84.25 83 GLN A N 1
ATOM 683 C CA . GLN A 1 83 ? 1.478 1.927 -18.265 1.00 84.25 83 GLN A CA 1
ATOM 684 C C . GLN A 1 83 ? 1.287 1.140 -16.968 1.00 84.25 83 GLN A C 1
ATOM 686 O O . GLN A 1 83 ? 0.258 0.482 -16.855 1.00 84.25 83 GLN A O 1
ATOM 691 N N . LEU A 1 84 ? 2.232 1.251 -16.027 1.00 87.44 84 LEU A N 1
ATOM 692 C CA . LEU A 1 84 ? 2.286 0.480 -14.794 1.00 87.44 84 LEU A CA 1
ATOM 693 C C . LEU A 1 84 ? 1.031 0.686 -13.938 1.00 87.44 84 LEU A C 1
ATOM 695 O O . LEU A 1 84 ? 0.696 1.825 -13.602 1.00 87.44 84 LEU A O 1
ATOM 699 N N . ASP A 1 85 ? 0.357 -0.409 -13.580 1.00 89.06 85 ASP A N 1
ATOM 700 C CA . ASP A 1 85 ? -0.833 -0.383 -12.723 1.00 89.06 85 ASP A CA 1
ATOM 701 C C . ASP A 1 85 ? -0.470 -0.634 -11.255 1.00 89.06 85 ASP A C 1
ATOM 703 O O . ASP A 1 85 ? -1.043 0.002 -10.365 1.00 89.06 85 ASP A O 1
ATOM 707 N N . GLU A 1 86 ? 0.494 -1.524 -11.001 1.00 91.12 86 GLU A N 1
ATOM 708 C CA . GLU A 1 86 ? 0.978 -1.854 -9.660 1.00 91.12 86 GLU A CA 1
ATOM 709 C C . GLU A 1 86 ? 2.502 -1.734 -9.563 1.00 91.12 86 GLU A C 1
ATOM 711 O O . GLU A 1 86 ? 3.239 -2.224 -10.423 1.00 91.12 86 GLU A O 1
ATOM 716 N N . PHE A 1 87 ? 2.978 -1.110 -8.488 1.00 90.06 87 PHE A N 1
ATOM 717 C CA . PHE A 1 87 ? 4.396 -1.020 -8.176 1.00 90.06 87 PHE A CA 1
ATOM 718 C C . PHE A 1 87 ? 4.623 -1.431 -6.730 1.00 90.06 87 PHE A C 1
ATOM 720 O O . PHE A 1 87 ? 4.121 -0.784 -5.813 1.00 90.06 87 PHE A O 1
ATOM 727 N N . ASN A 1 88 ? 5.383 -2.501 -6.547 1.00 88.06 88 ASN A N 1
ATOM 728 C CA . ASN A 1 88 ? 5.840 -2.973 -5.254 1.00 88.06 88 ASN A CA 1
ATOM 729 C C . ASN A 1 88 ? 7.326 -2.657 -5.157 1.00 88.06 88 ASN A C 1
ATOM 731 O O . ASN A 1 88 ? 8.093 -3.015 -6.051 1.00 88.06 88 ASN A O 1
ATOM 735 N N . PHE A 1 89 ? 7.735 -1.977 -4.100 1.00 82.88 89 PHE A N 1
ATOM 736 C CA . PHE A 1 89 ? 9.140 -1.733 -3.841 1.00 82.88 89 PHE A CA 1
ATOM 737 C C . PHE A 1 89 ? 9.478 -2.151 -2.421 1.00 82.88 89 PHE A C 1
ATOM 739 O O . PHE A 1 89 ? 8.836 -1.731 -1.461 1.00 82.88 89 PHE A O 1
ATOM 746 N N . ASP A 1 90 ? 10.479 -3.013 -2.326 1.00 80.00 90 ASP A N 1
ATOM 747 C CA . ASP A 1 90 ? 11.000 -3.558 -1.087 1.00 80.00 90 ASP A CA 1
ATOM 748 C C . ASP A 1 90 ? 12.396 -2.979 -0.859 1.00 80.00 90 ASP A C 1
ATOM 750 O O . ASP A 1 90 ? 13.371 -3.344 -1.521 1.00 80.00 90 ASP A O 1
ATOM 754 N N . ILE A 1 91 ? 12.458 -2.024 0.065 1.00 74.38 91 ILE A N 1
ATOM 755 C CA . ILE A 1 91 ? 13.686 -1.419 0.572 1.00 74.38 91 ILE A CA 1
ATOM 756 C C . ILE A 1 91 ? 14.019 -1.911 1.989 1.00 74.38 91 ILE A C 1
ATOM 758 O O . ILE A 1 91 ? 14.898 -1.346 2.637 1.00 74.38 91 ILE A O 1
ATOM 762 N N . SER A 1 92 ? 13.356 -2.966 2.477 1.00 72.62 92 SER A N 1
ATOM 763 C CA . SER A 1 92 ? 13.570 -3.516 3.825 1.00 72.62 92 SER A CA 1
ATOM 764 C C . SER A 1 92 ? 14.983 -4.076 4.028 1.00 72.62 92 SER A C 1
ATOM 766 O O . SER A 1 92 ? 15.488 -4.101 5.148 1.00 72.62 92 SER A O 1
ATOM 768 N N . GLN A 1 93 ? 15.645 -4.498 2.945 1.00 64.44 93 GLN A N 1
ATOM 769 C CA . GLN A 1 93 ? 16.973 -5.122 2.983 1.00 64.44 93 GLN A CA 1
ATOM 770 C C . GLN A 1 93 ? 18.138 -4.129 3.051 1.00 64.44 93 GLN A C 1
ATOM 772 O O . GLN A 1 93 ? 19.294 -4.548 3.127 1.00 64.44 93 GLN A O 1
ATOM 777 N N . TYR A 1 94 ? 17.864 -2.829 2.985 1.00 60.75 94 TYR A N 1
ATOM 778 C CA . TYR A 1 94 ? 18.893 -1.805 3.078 1.00 60.75 94 TYR A CA 1
ATOM 779 C C . TYR A 1 94 ? 19.038 -1.346 4.544 1.00 60.75 94 TYR A C 1
ATOM 781 O O . TYR A 1 94 ? 18.060 -1.316 5.294 1.00 60.75 94 TYR A O 1
ATOM 789 N N . ASP A 1 95 ? 20.271 -1.017 4.960 1.00 54.59 95 ASP A N 1
ATOM 790 C CA . ASP A 1 95 ? 20.635 -0.607 6.331 1.00 54.59 95 ASP A CA 1
ATOM 791 C C . ASP A 1 95 ? 19.674 0.441 6.925 1.00 54.59 95 ASP A C 1
ATOM 793 O O . ASP A 1 95 ? 19.040 1.195 6.205 1.00 54.59 95 ASP A O 1
ATOM 797 N N . SER A 1 96 ? 19.592 0.583 8.246 1.00 53.28 96 SER A N 1
ATOM 798 C CA . SER A 1 96 ? 18.665 1.498 8.954 1.00 53.28 96 SER A CA 1
ATOM 799 C C . SER A 1 96 ? 18.705 2.993 8.556 1.00 53.28 96 SER A C 1
ATOM 801 O O . SER A 1 96 ? 17.952 3.795 9.094 1.00 53.28 96 SER A O 1
ATOM 803 N N . GLU A 1 97 ? 19.585 3.402 7.639 1.00 55.69 97 GLU A N 1
ATOM 804 C CA . GLU A 1 97 ? 19.632 4.743 7.035 1.00 55.69 97 GLU A CA 1
ATOM 805 C C . GLU A 1 97 ? 19.034 4.793 5.615 1.00 55.69 97 GLU A C 1
ATOM 807 O O . GLU A 1 97 ? 19.260 5.750 4.872 1.00 55.69 97 GLU A O 1
ATOM 812 N N . SER A 1 98 ? 18.303 3.754 5.216 1.00 54.28 98 SER A N 1
ATOM 813 C CA . SER A 1 98 ? 17.801 3.544 3.857 1.00 54.28 98 SER A CA 1
ATOM 814 C C . SER A 1 98 ? 16.855 4.626 3.402 1.00 54.28 98 SER A C 1
ATOM 816 O O . SER A 1 98 ? 15.648 4.599 3.627 1.00 54.28 98 SER A O 1
ATOM 818 N N . ARG A 1 99 ? 17.430 5.595 2.703 1.00 62.69 99 ARG A N 1
ATOM 819 C CA . ARG A 1 99 ? 16.677 6.612 1.995 1.00 62.69 99 ARG A CA 1
ATOM 820 C C . ARG A 1 99 ? 16.198 6.030 0.683 1.00 62.69 99 ARG A C 1
ATOM 822 O O . ARG A 1 99 ? 16.955 5.391 -0.048 1.00 62.69 99 ARG A O 1
ATOM 829 N N . ILE A 1 100 ? 14.955 6.340 0.356 1.00 72.62 100 ILE A N 1
ATOM 830 C CA . ILE A 1 100 ? 14.453 6.187 -0.999 1.00 72.62 100 ILE A CA 1
ATOM 831 C C . ILE A 1 100 ? 15.370 7.004 -1.920 1.00 72.62 100 ILE A C 1
ATOM 833 O O . ILE A 1 100 ? 15.516 8.213 -1.750 1.00 72.62 100 ILE A O 1
ATOM 837 N N . SER A 1 101 ? 16.064 6.326 -2.838 1.00 74.94 101 SER A N 1
ATOM 838 C CA . SER A 1 101 ? 17.040 6.981 -3.716 1.00 74.94 101 SER A CA 1
ATOM 839 C C . SER A 1 101 ? 16.353 7.867 -4.762 1.00 74.94 101 SER A C 1
ATOM 841 O O . SER A 1 101 ? 15.201 7.632 -5.134 1.00 74.94 101 SER A O 1
ATOM 843 N N . ASP A 1 102 ? 17.077 8.847 -5.314 1.00 80.69 102 ASP A N 1
ATOM 844 C CA . ASP A 1 102 ? 16.582 9.715 -6.398 1.00 80.69 102 ASP A CA 1
ATOM 845 C C . ASP A 1 102 ? 16.031 8.916 -7.590 1.00 80.69 102 ASP A C 1
ATOM 847 O O . ASP A 1 102 ? 15.128 9.367 -8.298 1.00 80.69 102 ASP A O 1
ATOM 851 N N . VAL A 1 103 ? 16.556 7.710 -7.815 1.00 81.19 103 VAL A N 1
ATOM 852 C CA . VAL A 1 103 ? 16.105 6.829 -8.892 1.00 81.19 103 VAL A CA 1
ATOM 853 C C . VAL A 1 103 ? 14.686 6.318 -8.641 1.00 81.19 103 VAL A C 1
ATOM 855 O O . VAL A 1 103 ? 13.892 6.279 -9.579 1.00 81.19 103 VAL A O 1
ATOM 858 N N . HIS A 1 104 ? 14.309 6.018 -7.397 1.00 81.56 104 HIS A N 1
ATOM 859 C CA . HIS A 1 104 ? 12.931 5.651 -7.059 1.00 81.56 104 HIS A CA 1
ATOM 860 C C . HIS A 1 104 ? 11.962 6.807 -7.327 1.00 81.56 104 HIS A C 1
ATOM 862 O O . HIS A 1 104 ? 10.912 6.606 -7.941 1.00 81.56 104 HIS A O 1
ATOM 868 N N . HIS A 1 105 ? 12.334 8.033 -6.942 1.00 84.75 105 HIS A N 1
ATOM 869 C CA . HIS A 1 105 ? 11.536 9.223 -7.248 1.00 84.75 105 HIS A CA 1
ATOM 870 C C . HIS A 1 105 ? 11.375 9.415 -8.761 1.00 84.75 105 HIS A C 1
ATOM 872 O O . HIS A 1 105 ? 10.273 9.692 -9.242 1.00 84.75 105 HIS A O 1
ATOM 878 N N . GLN A 1 106 ? 12.447 9.214 -9.534 1.00 87.62 106 GLN A N 1
ATOM 879 C CA . GLN A 1 106 ? 12.387 9.284 -10.994 1.00 87.62 106 GLN A CA 1
ATOM 880 C C . GLN A 1 106 ? 11.485 8.193 -11.584 1.00 87.62 106 GLN A C 1
ATOM 882 O O . GLN A 1 106 ? 10.651 8.513 -12.433 1.00 87.62 106 GLN A O 1
ATOM 887 N N . ILE A 1 107 ? 11.574 6.944 -11.112 1.00 87.69 107 ILE A N 1
ATOM 888 C CA . ILE A 1 107 ? 10.680 5.847 -11.523 1.00 87.69 107 ILE A CA 1
ATOM 889 C C . ILE A 1 107 ? 9.222 6.257 -11.299 1.00 87.69 107 ILE A C 1
ATOM 891 O O . ILE A 1 107 ? 8.444 6.299 -12.252 1.00 87.69 107 ILE A O 1
ATOM 895 N N . LEU A 1 108 ? 8.874 6.663 -10.075 1.00 89.69 108 LEU A N 1
ATOM 896 C CA . LEU A 1 108 ? 7.516 7.078 -9.714 1.00 89.69 108 LEU A CA 1
ATOM 897 C C . LEU A 1 108 ? 7.027 8.269 -10.533 1.00 89.69 108 LEU A C 1
ATOM 899 O O . LEU A 1 108 ? 5.862 8.309 -10.924 1.00 89.69 108 LEU A O 1
ATOM 903 N N . SER A 1 109 ? 7.907 9.210 -10.878 1.00 91.31 109 SER A N 1
ATOM 904 C CA . SER A 1 109 ? 7.543 10.357 -11.716 1.00 91.31 109 SER A CA 1
ATOM 905 C C . SER A 1 109 ? 7.024 9.949 -13.104 1.00 91.31 109 SER A C 1
ATOM 907 O O . SER A 1 109 ? 6.239 10.692 -13.709 1.00 91.31 109 SER A O 1
ATOM 909 N N . HIS A 1 110 ? 7.397 8.760 -13.587 1.00 92.06 110 HIS A N 1
ATOM 910 C CA . HIS A 1 110 ? 6.942 8.183 -14.850 1.00 92.06 110 HIS A CA 1
ATOM 911 C C . HIS A 1 110 ? 5.731 7.250 -14.705 1.00 92.06 110 HIS A C 1
ATOM 913 O O . HIS A 1 110 ? 5.151 6.871 -15.716 1.00 92.06 110 HIS A O 1
ATOM 919 N N . CYS A 1 111 ? 5.279 6.927 -13.493 1.00 91.75 111 CYS A N 1
ATOM 920 C CA . CYS A 1 111 ? 4.184 5.984 -13.252 1.00 91.75 111 CYS A CA 1
ATOM 921 C C . CYS A 1 111 ? 2.790 6.641 -13.338 1.00 91.75 111 CYS A C 1
ATOM 923 O O . CYS A 1 111 ? 2.012 6.642 -12.389 1.00 91.75 111 CYS A O 1
ATOM 925 N N . LYS A 1 112 ? 2.445 7.231 -14.491 1.00 90.81 112 LYS A N 1
ATOM 926 C CA . LYS A 1 112 ? 1.240 8.080 -14.655 1.00 90.81 112 LYS A CA 1
ATOM 927 C C . LYS A 1 112 ? -0.108 7.372 -14.497 1.00 90.81 112 LYS A C 1
ATOM 929 O O . LYS A 1 112 ? -1.124 8.049 -14.359 1.00 90.81 112 LYS A O 1
ATOM 934 N N . ARG A 1 113 ? -0.134 6.042 -14.556 1.00 91.19 113 ARG A N 1
ATOM 935 C CA . ARG A 1 113 ? -1.349 5.223 -14.438 1.00 91.19 113 ARG A CA 1
ATOM 936 C C . ARG A 1 113 ? -1.395 4.381 -13.167 1.00 91.19 113 ARG A C 1
ATOM 938 O O . ARG A 1 113 ? -2.347 3.625 -13.000 1.00 91.19 113 ARG A O 1
ATOM 945 N N . LEU A 1 114 ? -0.414 4.553 -12.283 1.00 92.88 114 LEU A N 1
ATOM 946 C CA . LEU A 1 114 ? -0.246 3.727 -11.099 1.00 92.88 114 LEU A CA 1
ATOM 947 C C . LEU A 1 114 ? -1.472 3.786 -10.198 1.00 92.88 114 LEU A C 1
ATOM 949 O O . LEU A 1 114 ? -1.872 4.865 -9.765 1.00 92.88 114 LEU A O 1
ATOM 953 N N . ARG A 1 115 ? -2.055 2.622 -9.918 1.00 94.44 115 ARG A N 1
ATOM 954 C CA . ARG A 1 115 ? -3.230 2.470 -9.053 1.00 94.44 115 ARG A CA 1
ATOM 955 C C . ARG A 1 115 ? -2.877 1.864 -7.712 1.00 94.44 115 ARG A C 1
ATOM 957 O O . ARG A 1 115 ? -3.503 2.223 -6.719 1.00 94.44 115 ARG A O 1
ATOM 964 N N . LYS A 1 116 ? -1.902 0.957 -7.683 1.00 94.44 116 LYS A N 1
ATOM 965 C CA . LYS A 1 116 ? -1.518 0.229 -6.475 1.00 94.44 116 LYS A CA 1
ATOM 966 C C . LYS A 1 116 ? -0.045 0.445 -6.184 1.00 94.44 116 LYS A C 1
ATOM 968 O O . LYS A 1 116 ? 0.792 0.267 -7.068 1.00 94.44 116 LYS A O 1
ATOM 973 N N . LEU A 1 117 ? 0.246 0.846 -4.958 1.00 92.88 117 LEU A N 1
ATOM 974 C CA . LEU A 1 117 ? 1.595 1.081 -4.480 1.00 92.88 117 LEU A CA 1
ATOM 975 C C . LEU A 1 117 ? 1.830 0.233 -3.237 1.00 92.88 117 LEU A C 1
ATOM 977 O O . LEU A 1 117 ? 1.088 0.375 -2.272 1.00 92.88 117 LEU A O 1
ATOM 981 N N . SER A 1 118 ? 2.844 -0.626 -3.254 1.00 91.50 118 SER A N 1
ATOM 982 C CA . SER A 1 118 ? 3.308 -1.333 -2.060 1.00 91.50 118 SER A CA 1
ATOM 983 C C . SER A 1 118 ? 4.712 -0.877 -1.705 1.00 91.50 118 SER A C 1
ATOM 985 O O . SER A 1 118 ? 5.583 -0.836 -2.573 1.00 91.50 118 SER A O 1
ATOM 987 N N . ILE A 1 119 ? 4.912 -0.547 -0.435 1.00 88.06 119 ILE A N 1
ATOM 988 C CA . ILE A 1 119 ? 6.140 0.018 0.117 1.00 88.06 119 ILE A CA 1
ATOM 989 C C . ILE A 1 119 ? 6.551 -0.875 1.283 1.00 88.06 119 ILE A C 1
ATOM 991 O O . ILE A 1 119 ? 5.895 -0.840 2.319 1.00 88.06 119 ILE A O 1
ATOM 995 N N . ASP A 1 120 ? 7.605 -1.669 1.135 1.00 84.81 120 ASP A N 1
ATOM 996 C CA . ASP A 1 120 ? 8.204 -2.403 2.253 1.00 84.81 120 ASP A CA 1
ATOM 997 C C . ASP A 1 120 ? 9.522 -1.734 2.646 1.00 84.81 120 ASP A C 1
ATOM 999 O O . ASP A 1 120 ? 10.365 -1.466 1.794 1.00 84.81 120 ASP A O 1
ATOM 1003 N N . PHE A 1 121 ? 9.673 -1.378 3.915 1.00 78.31 121 PHE A N 1
ATOM 1004 C CA . PHE A 1 121 ? 10.792 -0.595 4.427 1.00 78.31 121 PHE A CA 1
ATOM 1005 C C . PHE A 1 121 ? 11.068 -0.961 5.875 1.00 78.31 121 PHE A C 1
ATOM 1007 O O . PHE A 1 121 ? 10.159 -1.373 6.581 1.00 78.31 121 PHE A O 1
ATOM 1014 N N . SER A 1 122 ? 12.318 -0.787 6.309 1.00 69.62 122 SER A N 1
ATOM 1015 C CA . SER A 1 122 ? 12.743 -0.978 7.701 1.00 69.62 122 SER A CA 1
ATOM 1016 C C . SER A 1 122 ? 12.464 0.261 8.564 1.00 69.62 122 SER A C 1
ATOM 1018 O O . SER A 1 122 ? 12.035 0.140 9.708 1.00 69.62 122 SER A O 1
ATOM 1020 N N . SER A 1 123 ? 12.671 1.459 8.008 1.00 70.50 123 SER A N 1
ATOM 1021 C CA . SER A 1 123 ? 12.342 2.742 8.642 1.00 70.50 123 SER A CA 1
ATOM 1022 C C . SER A 1 123 ? 12.176 3.841 7.589 1.00 70.50 123 SER A C 1
ATOM 1024 O O . SER A 1 123 ? 13.125 4.145 6.864 1.00 70.50 123 SER A O 1
ATOM 1026 N N . LEU A 1 124 ? 10.996 4.462 7.508 1.00 73.25 124 LEU A N 1
ATOM 1027 C CA . LEU A 1 124 ? 10.719 5.562 6.581 1.00 73.25 124 LEU A CA 1
ATOM 1028 C C . LEU A 1 124 ? 10.003 6.694 7.317 1.00 73.25 124 LEU A C 1
ATOM 1030 O O . LEU A 1 124 ? 8.837 6.581 7.674 1.00 73.25 124 LEU A O 1
ATOM 1034 N N . GLU A 1 125 ? 10.705 7.802 7.542 1.00 68.62 125 GLU A N 1
ATOM 1035 C CA . GLU A 1 125 ? 10.127 8.965 8.234 1.00 68.62 125 GLU A CA 1
ATOM 1036 C C . GLU A 1 125 ? 9.449 9.950 7.270 1.00 68.62 125 GLU A C 1
ATOM 1038 O O . GLU A 1 125 ? 8.488 10.633 7.626 1.00 68.62 125 GLU A O 1
ATOM 1043 N N . TYR A 1 126 ? 9.963 10.044 6.043 1.00 74.81 126 TYR A N 1
ATOM 1044 C CA . TYR A 1 126 ? 9.509 10.998 5.038 1.00 74.81 126 TYR A CA 1
ATOM 1045 C C . TYR A 1 126 ? 9.614 10.395 3.646 1.00 74.81 126 TYR A C 1
ATOM 1047 O O . TYR A 1 126 ? 10.634 9.793 3.300 1.00 74.81 126 TYR A O 1
ATOM 1055 N N . PHE A 1 127 ? 8.587 10.617 2.828 1.00 78.00 127 PHE A N 1
ATOM 1056 C CA . PHE A 1 127 ? 8.606 10.194 1.440 1.00 78.00 127 PHE A CA 1
ATOM 1057 C C . PHE A 1 127 ? 7.813 11.131 0.539 1.00 78.00 127 PHE A C 1
ATOM 1059 O O . PHE A 1 127 ? 6.587 11.189 0.586 1.00 78.00 127 PHE A O 1
ATOM 1066 N N . GLU A 1 128 ? 8.528 11.832 -0.338 1.00 80.88 128 GLU A N 1
ATOM 1067 C CA . GLU A 1 128 ? 7.901 12.700 -1.325 1.00 80.88 128 GLU A CA 1
ATOM 1068 C C . GLU A 1 128 ? 7.455 11.901 -2.556 1.00 80.88 128 GLU A C 1
ATOM 1070 O O . GLU A 1 128 ? 8.252 11.551 -3.431 1.00 80.88 128 GLU A O 1
ATOM 1075 N N . ILE A 1 129 ? 6.157 11.625 -2.648 1.00 81.00 129 ILE A N 1
ATOM 1076 C CA . ILE A 1 129 ? 5.564 11.004 -3.831 1.00 81.00 129 ILE A CA 1
ATOM 1077 C C . ILE A 1 129 ? 5.073 12.099 -4.789 1.00 81.00 129 ILE A C 1
ATOM 1079 O O . ILE A 1 129 ? 4.353 13.004 -4.367 1.00 81.00 129 ILE A O 1
ATOM 1083 N N . PRO A 1 130 ? 5.390 12.044 -6.097 1.00 79.50 130 PRO A N 1
ATOM 1084 C CA . PRO A 1 130 ? 4.700 12.897 -7.062 1.00 79.50 130 PRO A CA 1
ATOM 1085 C C . PRO A 1 130 ? 3.181 12.682 -6.950 1.00 79.50 130 PRO A C 1
ATOM 1087 O O . PRO A 1 130 ? 2.746 11.605 -6.571 1.00 79.50 130 PRO A O 1
ATOM 1090 N N . GLY A 1 131 ? 2.348 13.670 -7.285 1.00 82.38 131 GLY A N 1
ATOM 1091 C CA . GLY A 1 131 ? 0.890 13.481 -7.266 1.00 82.38 131 GLY A CA 1
ATOM 1092 C C . GLY A 1 131 ? 0.468 12.352 -8.216 1.00 82.38 131 GLY A C 1
ATOM 1093 O O . GLY A 1 131 ? 0.340 12.573 -9.423 1.00 82.38 131 GLY A O 1
ATOM 1094 N N . LEU A 1 132 ? 0.314 11.139 -7.682 1.00 90.19 132 LEU A N 1
ATOM 1095 C CA . LEU A 1 132 ? 0.016 9.917 -8.422 1.00 90.19 132 LEU A CA 1
ATOM 1096 C C . LEU A 1 132 ? -1.450 9.526 -8.216 1.00 90.19 132 LEU A C 1
ATOM 1098 O O . LEU A 1 132 ? -1.994 9.731 -7.131 1.00 90.19 132 LEU A O 1
ATOM 1102 N N . PRO A 1 133 ? -2.100 8.914 -9.220 1.00 92.56 133 PRO A N 1
ATOM 1103 C CA . PRO A 1 133 ? -3.496 8.497 -9.128 1.00 92.56 133 PRO A CA 1
ATOM 1104 C C . PRO A 1 133 ? -3.652 7.144 -8.402 1.00 92.56 133 PRO A C 1
ATOM 1106 O O . PRO A 1 133 ? -4.465 6.308 -8.819 1.00 92.56 133 PRO A O 1
ATOM 1109 N N . VAL A 1 134 ? -2.852 6.936 -7.348 1.00 95.31 134 VAL A N 1
ATOM 1110 C CA . VAL A 1 134 ? -2.855 5.732 -6.510 1.00 95.31 134 VAL A CA 1
ATOM 1111 C C . VAL A 1 134 ? -4.163 5.692 -5.738 1.00 95.31 134 VAL A C 1
ATOM 1113 O O . VAL A 1 134 ? -4.520 6.658 -5.069 1.00 95.31 134 VAL A O 1
ATOM 1116 N N . THR A 1 135 ? -4.859 4.566 -5.841 1.00 96.62 135 THR A N 1
ATOM 1117 C CA . THR A 1 135 ? -6.107 4.299 -5.121 1.00 96.62 135 THR A CA 1
ATOM 1118 C C . THR A 1 135 ? -5.916 3.286 -4.003 1.00 96.62 135 THR A C 1
ATOM 1120 O O . THR A 1 135 ? -6.761 3.191 -3.122 1.00 96.62 135 THR A O 1
ATOM 1123 N N . SER A 1 136 ? -4.814 2.533 -4.020 1.00 96.75 136 SER A N 1
ATOM 1124 C CA . SER A 1 136 ? -4.528 1.457 -3.075 1.00 96.75 136 SER A CA 1
ATOM 1125 C C . SER A 1 136 ? -3.069 1.527 -2.631 1.00 96.75 136 SER A C 1
ATOM 1127 O O . SER A 1 136 ? -2.166 1.471 -3.468 1.00 96.75 136 SER A O 1
ATOM 1129 N N . LEU A 1 137 ? -2.846 1.660 -1.328 1.00 95.25 137 LEU A N 1
ATOM 1130 C CA . LEU A 1 137 ? -1.525 1.722 -0.708 1.00 95.25 137 LEU A CA 1
ATOM 1131 C C . LEU A 1 137 ? -1.350 0.541 0.247 1.00 95.25 137 LEU A C 1
ATOM 1133 O O . LEU A 1 137 ? -2.204 0.319 1.097 1.00 95.25 137 LEU A O 1
ATOM 1137 N N . SER A 1 138 ? -0.243 -0.181 0.130 1.00 93.88 138 SER A N 1
ATOM 1138 C CA . SER A 1 138 ? 0.168 -1.221 1.070 1.00 93.88 138 SER A CA 1
ATOM 1139 C C . SER A 1 138 ? 1.493 -0.828 1.706 1.00 93.88 138 SER A C 1
ATOM 1141 O O . SER A 1 138 ? 2.438 -0.472 1.001 1.00 93.88 138 SER A O 1
ATOM 1143 N N . LEU A 1 139 ? 1.561 -0.873 3.030 1.00 90.62 139 LEU A N 1
ATOM 1144 C CA . LEU A 1 139 ? 2.748 -0.534 3.803 1.00 90.62 139 LEU A CA 1
ATOM 1145 C C . LEU A 1 139 ? 3.238 -1.768 4.552 1.00 90.62 139 LEU A C 1
ATOM 1147 O O . LEU A 1 139 ? 2.454 -2.493 5.170 1.00 90.62 139 LEU A O 1
ATOM 1151 N N . GLY A 1 140 ? 4.540 -2.002 4.431 1.00 84.44 140 GLY A N 1
ATOM 1152 C CA . GLY A 1 140 ? 5.244 -3.127 5.005 1.00 84.44 140 GLY A CA 1
ATOM 1153 C C . GLY A 1 140 ? 5.367 -3.061 6.526 1.00 84.44 140 GLY A C 1
ATOM 1154 O O . GLY A 1 140 ? 4.935 -2.101 7.165 1.00 84.44 140 GLY A O 1
ATOM 1155 N N . PRO A 1 141 ? 5.962 -4.108 7.109 1.00 71.44 141 PRO A N 1
ATOM 1156 C CA . PRO A 1 141 ? 5.764 -4.468 8.504 1.00 71.44 141 PRO A CA 1
ATOM 1157 C C . PRO A 1 141 ? 6.415 -3.552 9.546 1.00 71.44 141 PRO A C 1
ATOM 1159 O O . PRO A 1 141 ? 6.082 -3.644 10.733 1.00 71.44 141 PRO A O 1
ATOM 1162 N N . TYR A 1 142 ? 7.402 -2.750 9.137 1.00 69.06 142 TYR A N 1
ATOM 1163 C CA . TYR A 1 142 ? 8.284 -2.044 10.057 1.00 69.06 142 TYR A CA 1
ATOM 1164 C C . TYR A 1 142 ? 7.966 -0.546 10.089 1.00 69.06 142 TYR A C 1
ATOM 1166 O O . TYR A 1 142 ? 8.185 0.190 9.131 1.00 69.06 142 TYR A O 1
ATOM 1174 N N . GLY A 1 143 ? 7.460 -0.093 11.238 1.00 60.94 143 GLY A N 1
ATOM 1175 C CA . GLY A 1 143 ? 7.545 1.306 11.665 1.00 60.94 143 GLY A CA 1
ATOM 1176 C C . GLY A 1 143 ? 6.898 2.339 10.742 1.00 60.94 143 GLY A C 1
ATOM 1177 O O . GLY A 1 143 ? 7.518 3.363 10.455 1.00 60.94 143 GLY A O 1
ATOM 1178 N N . THR A 1 144 ? 5.654 2.121 10.306 1.00 73.25 144 THR A N 1
ATOM 1179 C CA . THR A 1 144 ? 4.890 3.193 9.651 1.00 73.25 144 THR A CA 1
ATOM 1180 C C . THR A 1 144 ? 4.567 4.285 10.674 1.00 73.25 144 THR A C 1
ATOM 1182 O O . THR A 1 144 ? 3.763 4.069 11.582 1.00 73.25 144 THR A O 1
ATOM 1185 N N . SER A 1 145 ? 5.177 5.465 10.536 1.00 81.81 145 SER A N 1
ATOM 1186 C CA . SER A 1 145 ? 4.876 6.588 11.426 1.00 81.81 145 SER A CA 1
ATOM 1187 C C . SER A 1 145 ? 3.511 7.220 11.100 1.00 81.81 145 SER A C 1
ATOM 1189 O O . SER A 1 145 ? 3.116 7.290 9.926 1.00 81.81 145 SER A O 1
ATOM 1191 N N . PRO A 1 146 ? 2.779 7.733 12.107 1.00 85.31 146 PRO A N 1
ATOM 1192 C CA . PRO A 1 146 ? 1.551 8.495 11.878 1.00 85.31 146 PRO A CA 1
ATOM 1193 C C . PRO A 1 146 ? 1.770 9.710 10.962 1.00 85.31 146 PRO A C 1
ATOM 1195 O O . PRO A 1 146 ? 0.909 10.054 10.152 1.00 85.31 146 PRO A O 1
ATOM 1198 N N . GLU A 1 147 ? 2.937 10.351 11.046 1.00 86.88 147 GLU A N 1
ATOM 1199 C CA . GLU A 1 147 ? 3.311 11.496 10.218 1.00 86.88 147 GLU A CA 1
ATOM 1200 C C . GLU A 1 147 ? 3.448 11.122 8.741 1.00 86.88 147 GLU A C 1
ATOM 1202 O O . GLU A 1 147 ? 3.023 11.896 7.880 1.00 86.88 147 GLU A O 1
ATOM 1207 N N . LEU A 1 148 ? 4.007 9.946 8.435 1.00 87.56 148 LEU A N 1
ATOM 1208 C CA . LEU A 1 148 ? 4.133 9.455 7.064 1.00 87.56 148 LEU A CA 1
ATOM 1209 C C . LEU A 1 148 ? 2.753 9.183 6.451 1.00 87.56 148 LEU A C 1
ATOM 1211 O O . LEU A 1 148 ? 2.481 9.591 5.323 1.00 87.56 148 LEU A O 1
ATOM 1215 N N . LEU A 1 149 ? 1.850 8.558 7.210 1.0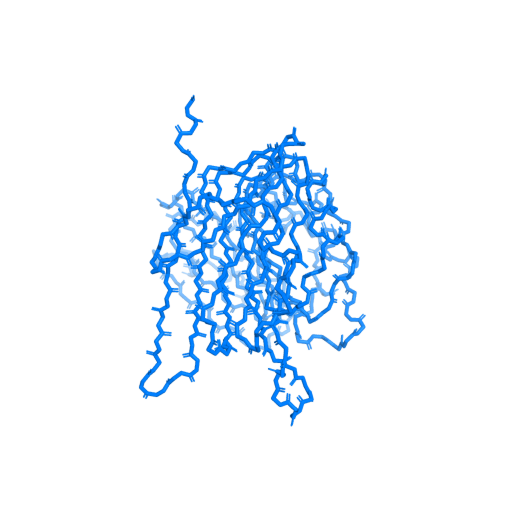0 90.62 149 LEU A N 1
ATOM 1216 C CA . LEU A 1 149 ? 0.463 8.349 6.781 1.00 90.62 149 LEU A CA 1
ATOM 1217 C C . LEU A 1 149 ? -0.248 9.678 6.525 1.00 90.62 149 LEU A C 1
ATOM 1219 O O . LEU A 1 149 ? -0.908 9.841 5.497 1.00 90.62 149 LEU A O 1
ATOM 1223 N N . SER A 1 150 ? -0.041 10.658 7.409 1.00 92.06 150 SER A N 1
ATOM 1224 C CA . SER A 1 150 ? -0.602 11.997 7.244 1.00 92.06 150 SER A CA 1
ATOM 1225 C C . SER A 1 150 ? -0.105 12.630 5.946 1.00 92.06 150 SER A C 1
ATOM 1227 O O . SER A 1 150 ? -0.909 13.146 5.174 1.00 92.06 150 SER A O 1
ATOM 1229 N N . GLN A 1 151 ? 1.191 12.512 5.634 1.00 90.94 151 GLN A N 1
ATOM 1230 C CA . GLN A 1 151 ? 1.744 12.960 4.353 1.00 90.94 151 GLN A CA 1
ATOM 1231 C C . GLN A 1 151 ? 1.081 12.246 3.169 1.00 90.94 151 GLN A C 1
ATOM 1233 O O . GLN A 1 151 ? 0.598 12.922 2.260 1.00 90.94 151 GLN A O 1
ATOM 1238 N N . PHE A 1 152 ? 0.972 10.913 3.186 1.00 92.25 152 PHE A N 1
ATOM 1239 C CA . PHE A 1 152 ? 0.303 10.170 2.111 1.00 92.25 152 PHE A CA 1
ATOM 1240 C C . PHE A 1 152 ? -1.144 10.600 1.906 1.00 92.25 152 PHE A C 1
ATOM 1242 O O . PHE A 1 152 ? -1.562 10.735 0.757 1.00 92.25 152 PHE A O 1
ATOM 1249 N N . SER A 1 153 ? -1.866 10.917 2.983 1.00 92.06 153 SER A N 1
ATOM 1250 C CA . SER A 1 153 ? -3.217 11.470 2.897 1.00 92.06 153 SER A CA 1
ATOM 1251 C C . SER A 1 153 ? -3.281 12.719 2.015 1.00 92.06 153 SER A C 1
ATOM 1253 O O . SER A 1 153 ? -4.248 12.889 1.282 1.00 92.06 153 SER A O 1
ATOM 1255 N N . TYR A 1 154 ? -2.273 13.594 2.066 1.00 91.62 154 TYR A N 1
ATOM 1256 C CA . TYR A 1 154 ? -2.231 14.810 1.246 1.00 91.62 154 TYR A CA 1
ATOM 1257 C C . TYR A 1 154 ? -1.656 14.572 -0.155 1.00 91.62 154 TYR A C 1
ATOM 1259 O O . TYR A 1 154 ? -2.060 15.239 -1.108 1.00 91.62 154 TYR A O 1
ATOM 1267 N N . MET A 1 155 ? -0.693 13.658 -0.289 1.00 91.75 155 MET A N 1
ATOM 1268 C CA . MET A 1 155 ? 0.025 13.429 -1.549 1.00 91.75 155 MET A CA 1
ATOM 1269 C C . MET A 1 155 ? -0.721 12.503 -2.515 1.00 91.75 155 MET A C 1
ATOM 1271 O O . MET A 1 155 ? -0.516 12.596 -3.728 1.00 91.75 155 MET A O 1
ATOM 1275 N N . LEU A 1 156 ? -1.585 11.628 -1.995 1.00 93.88 156 LEU A N 1
ATOM 1276 C CA . LEU A 1 156 ? -2.348 10.638 -2.753 1.00 93.88 156 LEU A CA 1
ATOM 1277 C C . LEU A 1 156 ? -3.851 10.971 -2.690 1.00 93.88 156 LEU A C 1
ATOM 1279 O O . LEU A 1 156 ? -4.610 10.303 -1.993 1.00 93.88 156 LEU A O 1
ATOM 1283 N N . PRO A 1 157 ? -4.326 11.988 -3.433 1.00 90.38 157 PRO A N 1
ATOM 1284 C CA . PRO A 1 157 ? -5.698 12.493 -3.311 1.00 90.38 157 PRO A CA 1
ATOM 1285 C C . PRO A 1 157 ? -6.779 11.515 -3.794 1.00 90.38 157 PRO A C 1
ATOM 1287 O O . PRO A 1 157 ? -7.964 11.779 -3.624 1.00 90.38 157 PRO A O 1
ATOM 1290 N N . CYS A 1 158 ? -6.390 10.422 -4.455 1.00 95.00 158 CYS A N 1
ATOM 1291 C CA . CYS A 1 158 ? -7.298 9.376 -4.921 1.00 95.00 158 CYS A CA 1
ATOM 1292 C C . CYS A 1 158 ? -7.239 8.114 -4.052 1.00 95.00 158 CYS A C 1
ATOM 1294 O O . CYS A 1 158 ? -7.773 7.090 -4.466 1.00 95.00 158 CYS A O 1
ATOM 1296 N N . LEU A 1 159 ? -6.552 8.160 -2.908 1.00 96.38 159 LEU A N 1
ATOM 1297 C CA . LEU A 1 159 ? -6.371 7.008 -2.039 1.00 96.38 159 LEU A CA 1
ATOM 1298 C C . LEU A 1 159 ? -7.714 6.582 -1.431 1.00 96.38 159 LEU A C 1
ATOM 1300 O O . LEU A 1 159 ? -8.389 7.374 -0.785 1.00 96.38 159 LEU A O 1
ATOM 1304 N N . GLU A 1 160 ? -8.089 5.322 -1.637 1.00 96.88 160 GLU A N 1
ATOM 1305 C CA . GLU A 1 160 ? -9.362 4.748 -1.179 1.00 96.88 160 GLU A CA 1
ATOM 1306 C C . GLU A 1 160 ? -9.138 3.490 -0.328 1.00 96.88 160 GLU A C 1
ATOM 1308 O O . GLU A 1 160 ? -9.914 3.201 0.584 1.00 96.88 160 GLU A O 1
ATOM 1313 N N . GLU A 1 161 ? -8.075 2.739 -0.615 1.00 97.69 161 GLU A N 1
ATOM 1314 C CA . GLU A 1 161 ? -7.710 1.507 0.072 1.00 97.69 161 GLU A CA 1
ATOM 1315 C C . GLU A 1 161 ? -6.330 1.644 0.716 1.00 97.69 161 GLU A C 1
ATOM 1317 O O . GLU A 1 161 ? -5.357 1.995 0.047 1.00 97.69 161 GLU A O 1
ATOM 1322 N N . VAL A 1 162 ? -6.226 1.318 2.000 1.00 96.44 162 VAL A N 1
ATOM 1323 C CA . VAL A 1 162 ? -4.948 1.275 2.717 1.00 96.44 162 VAL A CA 1
ATOM 1324 C C . VAL A 1 162 ? -4.804 -0.070 3.413 1.00 96.44 162 VAL A C 1
ATOM 1326 O O . VAL A 1 162 ? -5.722 -0.524 4.092 1.00 96.44 162 VAL A O 1
ATOM 1329 N N . GLU A 1 163 ? -3.653 -0.706 3.248 1.00 95.12 163 GLU A N 1
ATOM 1330 C CA . GLU A 1 163 ? -3.240 -1.911 3.953 1.00 95.12 163 GLU A CA 1
ATOM 1331 C C . GLU A 1 163 ? -1.969 -1.612 4.748 1.00 95.12 163 GLU A C 1
ATOM 1333 O O . GLU A 1 163 ? -0.997 -1.093 4.205 1.00 95.12 163 GLU A O 1
ATOM 1338 N N . ILE A 1 164 ? -1.994 -1.905 6.044 1.00 91.75 164 ILE A N 1
ATOM 1339 C CA . ILE A 1 164 ? -0.861 -1.719 6.947 1.00 91.75 164 ILE A CA 1
ATOM 1340 C C . ILE A 1 164 ? -0.545 -3.068 7.565 1.00 91.75 164 ILE A C 1
ATOM 1342 O O . ILE A 1 164 ? -1.375 -3.642 8.276 1.00 91.75 164 ILE A O 1
ATOM 1346 N N . LEU A 1 165 ? 0.658 -3.555 7.296 1.00 88.00 165 LEU A N 1
ATOM 1347 C CA . LEU A 1 165 ? 1.236 -4.692 7.983 1.00 88.00 165 LEU A CA 1
ATOM 1348 C C . LEU A 1 165 ? 2.048 -4.165 9.168 1.00 88.00 165 LEU A C 1
ATOM 1350 O O . LEU A 1 165 ? 2.818 -3.227 9.008 1.00 88.00 165 LEU A O 1
ATOM 1354 N N . GLN A 1 166 ? 1.873 -4.727 10.360 1.00 80.94 166 GLN A N 1
ATOM 1355 C CA . GLN A 1 166 ? 2.558 -4.249 11.562 1.00 80.94 166 GLN A CA 1
ATOM 1356 C C . GLN A 1 166 ? 3.100 -5.431 12.364 1.00 80.94 166 GLN A C 1
ATOM 1358 O O . GLN A 1 166 ? 2.313 -6.244 12.854 1.00 80.94 166 GLN A O 1
ATOM 1363 N N . PHE A 1 167 ? 4.423 -5.499 12.545 1.00 70.94 167 PHE A N 1
ATOM 1364 C CA . PHE A 1 167 ? 5.023 -6.369 13.562 1.00 70.94 167 PHE A CA 1
ATOM 1365 C C . PHE A 1 167 ? 5.023 -5.688 14.929 1.00 70.94 167 PHE A C 1
ATOM 1367 O O . PHE A 1 167 ? 5.281 -4.486 15.050 1.00 70.94 167 PHE A O 1
ATOM 1374 N N . PHE A 1 168 ? 4.795 -6.498 15.960 1.00 69.12 168 PHE A N 1
ATOM 1375 C CA . PHE A 1 168 ? 5.011 -6.154 17.362 1.00 69.12 168 PHE A CA 1
ATOM 1376 C C . PHE A 1 168 ? 6.220 -6.928 17.900 1.00 69.12 168 PHE A C 1
ATOM 1378 O O . PHE A 1 168 ? 6.119 -7.666 18.875 1.00 69.12 168 PHE A O 1
ATOM 1385 N N . HIS A 1 169 ? 7.373 -6.792 17.244 1.00 54.00 169 HIS A N 1
ATOM 1386 C CA . HIS A 1 169 ? 8.637 -7.241 17.817 1.00 54.00 169 HIS A CA 1
ATOM 1387 C C . HIS A 1 169 ? 9.289 -6.065 18.535 1.00 54.00 169 HIS A C 1
ATOM 1389 O O . HIS A 1 169 ? 9.751 -5.118 17.906 1.00 54.00 169 HIS A O 1
ATOM 1395 N N . ASP A 1 170 ? 9.280 -6.120 19.863 1.00 47.59 170 ASP A N 1
ATOM 1396 C CA . ASP A 1 170 ? 10.201 -5.329 20.665 1.00 47.59 170 ASP A CA 1
ATOM 1397 C C . ASP A 1 170 ? 11.559 -6.046 20.588 1.00 47.59 170 ASP A C 1
ATOM 1399 O O . ASP A 1 170 ? 11.693 -7.192 21.024 1.00 47.59 170 ASP A O 1
ATOM 1403 N N . ASP A 1 171 ? 12.574 -5.404 20.004 1.00 42.38 171 ASP A N 1
ATOM 1404 C CA . ASP A 1 171 ? 13.956 -5.918 19.969 1.00 42.38 171 ASP A CA 1
ATOM 1405 C C . ASP A 1 171 ? 14.586 -5.985 21.377 1.00 42.38 171 ASP A C 1
ATOM 1407 O O . ASP A 1 171 ? 15.750 -6.364 21.575 1.00 42.38 171 ASP A O 1
ATOM 1411 N N . HIS A 1 172 ? 13.813 -5.634 22.399 1.00 42.38 172 HIS A N 1
ATOM 1412 C CA . HIS A 1 172 ? 14.114 -5.872 23.788 1.00 42.38 172 HIS A CA 1
ATOM 1413 C C . HIS A 1 172 ? 13.253 -7.029 24.293 1.00 42.38 172 HIS A C 1
ATOM 1415 O O . HIS A 1 172 ? 12.038 -6.939 24.384 1.00 42.38 172 HIS A O 1
ATOM 1421 N N . TYR A 1 173 ? 13.925 -8.132 24.637 1.00 40.84 173 TYR A N 1
ATOM 1422 C CA . TYR A 1 173 ? 13.416 -9.327 25.325 1.00 40.84 173 TYR A CA 1
ATOM 1423 C C . TYR A 1 173 ? 12.853 -9.028 26.735 1.00 40.84 173 TYR A C 1
ATOM 1425 O O . TYR A 1 173 ? 13.118 -9.751 27.696 1.00 40.84 173 TYR A O 1
ATOM 1433 N N . GLU A 1 174 ? 12.092 -7.957 26.893 1.00 44.56 174 GLU A N 1
ATOM 1434 C CA . GLU A 1 174 ? 11.223 -7.745 28.032 1.00 44.56 174 GLU A CA 1
ATOM 1435 C C . GLU A 1 174 ? 9.803 -7.932 27.510 1.00 44.56 174 GLU A C 1
ATOM 1437 O O . GLU A 1 174 ? 9.401 -7.292 26.544 1.00 44.56 174 GLU A O 1
ATOM 1442 N N . GLU A 1 175 ? 9.065 -8.880 28.096 1.00 46.53 175 GLU A N 1
ATOM 1443 C CA . GLU A 1 175 ? 7.644 -9.059 27.794 1.00 46.53 175 GLU A CA 1
ATOM 1444 C C . GLU A 1 175 ? 6.987 -7.671 27.742 1.00 46.53 175 GLU A C 1
ATOM 1446 O O . GLU A 1 175 ? 7.178 -6.910 28.699 1.00 46.53 175 GLU A O 1
ATOM 1451 N N . PRO A 1 176 ? 6.248 -7.302 26.677 1.00 49.34 176 PRO A N 1
ATOM 1452 C CA . PRO A 1 176 ? 5.558 -6.024 26.645 1.00 49.34 176 PRO A CA 1
ATOM 1453 C C . PRO A 1 176 ? 4.557 -6.030 27.801 1.00 49.34 176 PRO A C 1
ATOM 1455 O O . PRO A 1 176 ? 3.488 -6.635 27.749 1.00 49.34 176 PRO A O 1
ATOM 1458 N N . THR A 1 177 ? 4.957 -5.419 28.914 1.00 46.25 177 THR A N 1
ATOM 1459 C CA . THR A 1 177 ? 4.203 -5.427 30.173 1.00 46.25 177 THR A CA 1
ATOM 1460 C C . THR A 1 177 ? 3.048 -4.427 30.139 1.00 46.25 177 THR A C 1
ATOM 1462 O O . THR A 1 177 ? 2.247 -4.391 31.072 1.00 46.25 177 THR A O 1
ATOM 1465 N N . GLY A 1 178 ? 2.927 -3.650 29.059 1.00 55.91 178 GLY A N 1
ATOM 1466 C CA . GLY A 1 178 ? 1.867 -2.677 28.823 1.00 55.91 178 GLY A CA 1
ATOM 1467 C C . GLY A 1 178 ? 1.020 -3.003 27.593 1.00 55.91 178 GLY A C 1
ATOM 1468 O O . GLY A 1 178 ? 1.435 -3.727 26.692 1.00 55.91 178 GLY A O 1
ATOM 1469 N N . GLY A 1 179 ? -0.189 -2.439 27.559 1.00 64.06 179 GLY A N 1
ATOM 1470 C CA . GLY A 1 179 ? -0.972 -2.372 26.327 1.00 64.06 179 GLY A CA 1
ATOM 1471 C C . GLY A 1 179 ? -0.264 -1.553 25.240 1.00 64.06 179 GLY A C 1
ATOM 1472 O O . GLY A 1 179 ? 0.590 -0.725 25.551 1.00 64.06 179 GLY A O 1
ATOM 1473 N N . PHE A 1 180 ? -0.635 -1.752 23.975 1.00 75.06 180 PHE A N 1
ATOM 1474 C CA . PHE A 1 180 ? -0.075 -0.992 22.852 1.00 75.06 180 PHE A CA 1
ATOM 1475 C C . PHE A 1 180 ? -1.085 0.010 22.286 1.00 75.06 180 PHE A C 1
ATOM 1477 O O . PHE A 1 180 ? -2.302 -0.175 22.383 1.00 75.06 180 PHE A O 1
ATOM 1484 N N . SER A 1 181 ? -0.568 1.082 21.685 1.00 80.38 181 SER A N 1
ATOM 1485 C CA . SER A 1 181 ? -1.362 2.100 21.000 1.00 80.38 181 SER A CA 1
ATOM 1486 C C . SER A 1 181 ? -0.855 2.269 19.574 1.00 80.38 181 SER A C 1
ATOM 1488 O O . SER A 1 181 ? 0.330 2.509 19.375 1.00 80.38 181 SER A O 1
ATOM 1490 N N . ILE A 1 182 ? -1.755 2.175 18.600 1.00 85.31 182 ILE A N 1
ATOM 1491 C CA . ILE A 1 182 ? -1.497 2.476 17.189 1.00 85.31 182 ILE A CA 1
ATOM 1492 C C . ILE A 1 182 ? -2.228 3.769 16.852 1.00 85.31 182 ILE A C 1
ATOM 1494 O O . ILE A 1 182 ? -3.386 3.942 17.234 1.00 85.31 182 ILE A O 1
ATOM 1498 N N . GLU A 1 183 ? -1.577 4.659 16.115 1.00 90.25 183 GLU A N 1
ATOM 1499 C CA . GLU A 1 183 ? -2.190 5.875 15.594 1.00 90.25 183 GLU A CA 1
ATOM 1500 C C . GLU A 1 183 ? -2.068 5.911 14.067 1.00 90.25 183 GLU A C 1
ATOM 1502 O O . GLU A 1 183 ? -0.985 5.758 13.512 1.00 90.25 183 GLU A O 1
ATOM 1507 N N . ILE A 1 184 ? -3.200 6.084 13.386 1.00 92.12 184 ILE A N 1
ATOM 1508 C CA . ILE A 1 184 ? -3.313 6.174 11.930 1.00 92.12 184 ILE A CA 1
ATOM 1509 C C . ILE A 1 184 ? -3.919 7.532 11.600 1.00 92.12 184 ILE A C 1
ATOM 1511 O O . ILE A 1 184 ? -5.081 7.805 11.917 1.00 92.12 184 ILE A O 1
ATOM 1515 N N . LEU A 1 185 ? -3.132 8.379 10.939 1.00 93.50 185 LEU A N 1
ATOM 1516 C CA . LEU A 1 185 ? -3.536 9.725 10.548 1.00 93.50 185 LEU A CA 1
ATOM 1517 C C . LEU A 1 185 ? -3.703 9.799 9.033 1.00 93.50 185 LEU A C 1
ATOM 1519 O O . LEU A 1 185 ? -2.729 9.870 8.298 1.00 93.50 185 LEU A O 1
ATOM 1523 N N . LEU A 1 186 ? -4.948 9.817 8.568 1.00 94.50 186 LEU A N 1
ATOM 1524 C CA . LEU A 1 186 ? -5.319 9.992 7.163 1.00 94.50 186 LEU A CA 1
ATOM 1525 C C . LEU A 1 186 ? -6.381 11.102 7.018 1.00 94.50 186 LEU A C 1
ATOM 1527 O O . LEU A 1 186 ? -7.445 10.873 6.441 1.00 94.50 186 LEU A O 1
ATOM 1531 N N . PRO A 1 187 ? -6.139 12.310 7.570 1.00 93.62 187 PRO A N 1
ATOM 1532 C CA . PRO A 1 187 ? -7.183 13.284 7.910 1.00 93.62 187 PRO A CA 1
ATOM 1533 C C . PRO A 1 187 ? -7.987 13.826 6.725 1.00 93.62 187 PRO A C 1
ATOM 1535 O O . PRO A 1 187 ? -9.089 14.328 6.928 1.00 93.62 187 PRO A O 1
ATOM 1538 N N . VAL A 1 188 ? -7.449 13.742 5.508 1.00 94.19 188 VAL A N 1
ATOM 1539 C CA . VAL A 1 188 ? -8.114 14.213 4.282 1.00 94.19 188 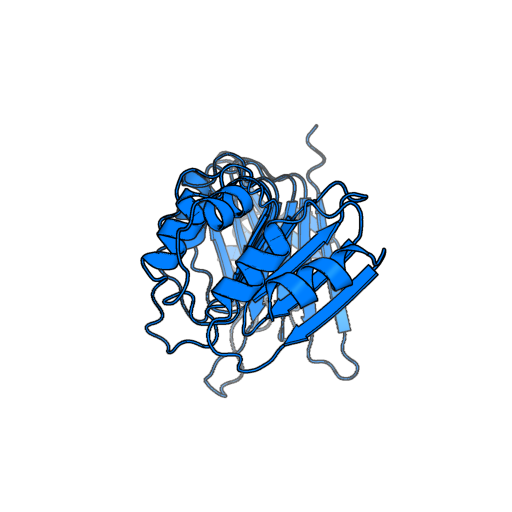VAL A CA 1
ATOM 1540 C C . VAL A 1 188 ? -8.459 13.070 3.324 1.00 94.19 188 VAL A C 1
ATOM 1542 O O . VAL A 1 188 ? -8.752 13.316 2.160 1.00 94.19 188 VAL A O 1
ATOM 1545 N N . THR A 1 189 ? -8.383 11.821 3.794 1.00 95.25 189 THR A N 1
ATOM 1546 C CA . THR A 1 189 ? -8.687 10.636 2.985 1.00 95.25 189 THR A CA 1
ATOM 1547 C C . THR A 1 189 ? -10.066 10.089 3.332 1.00 95.25 189 THR A C 1
ATOM 1549 O O . THR A 1 189 ? -10.361 9.806 4.498 1.00 95.25 189 THR A O 1
ATOM 1552 N N . SER A 1 190 ? -10.883 9.877 2.302 1.00 95.94 190 SER A N 1
ATOM 1553 C CA . SER A 1 190 ? -12.130 9.118 2.375 1.00 95.94 190 SER A CA 1
ATOM 1554 C C . SER A 1 190 ? -11.869 7.657 1.994 1.00 95.94 190 SER A C 1
ATOM 1556 O O . SER A 1 190 ? -11.720 7.321 0.823 1.00 95.94 190 SER A O 1
ATOM 1558 N N . LEU A 1 191 ? -11.800 6.780 2.993 1.00 95.69 191 LEU A N 1
ATOM 1559 C CA . LEU A 1 191 ? -11.417 5.380 2.833 1.00 95.69 191 LEU A CA 1
ATOM 1560 C C . LEU A 1 191 ? -12.620 4.506 2.455 1.00 95.69 191 LEU A C 1
ATOM 1562 O O . LEU A 1 191 ? -13.588 4.380 3.209 1.00 95.69 191 LEU A O 1
ATOM 1566 N N . ALA A 1 192 ? -12.524 3.814 1.324 1.00 96.69 192 ALA A N 1
ATOM 1567 C CA . ALA A 1 192 ? -13.367 2.659 1.047 1.00 96.69 192 ALA A CA 1
ATOM 1568 C C . ALA A 1 192 ? -12.988 1.499 1.980 1.00 96.69 192 ALA A C 1
ATOM 1570 O O . ALA A 1 192 ? -13.858 0.850 2.562 1.00 96.69 192 ALA A O 1
ATOM 1571 N N . LYS A 1 193 ? -11.683 1.268 2.178 1.00 96.31 193 LYS A N 1
ATOM 1572 C CA . LYS A 1 193 ? -11.193 0.185 3.032 1.00 96.31 193 LYS A CA 1
ATOM 1573 C C . LYS A 1 193 ? -9.874 0.528 3.722 1.00 96.31 193 LYS A C 1
ATOM 1575 O O . LYS A 1 193 ? -8.912 0.911 3.069 1.00 96.31 193 LYS A O 1
ATOM 1580 N N . LEU A 1 194 ? -9.799 0.284 5.027 1.00 95.38 194 LEU A N 1
ATOM 1581 C CA . LEU A 1 194 ? -8.543 0.192 5.773 1.00 95.38 194 LEU A CA 1
ATOM 1582 C C . LEU A 1 194 ? -8.376 -1.235 6.288 1.00 95.38 194 LEU A C 1
ATOM 1584 O O . LEU A 1 194 ? -9.257 -1.742 6.977 1.00 95.38 194 LEU A O 1
ATOM 1588 N N . LYS A 1 195 ? -7.260 -1.881 5.965 1.00 94.44 195 LYS A N 1
ATOM 1589 C CA . LYS A 1 195 ? -6.871 -3.188 6.493 1.00 94.44 195 LYS A CA 1
ATOM 1590 C C . LYS A 1 195 ? -5.634 -3.021 7.366 1.00 94.44 195 LYS A C 1
ATOM 1592 O O . LYS A 1 195 ? -4.636 -2.474 6.916 1.00 94.44 195 LYS A O 1
ATOM 1597 N N . ILE A 1 196 ? -5.696 -3.515 8.594 1.00 90.69 196 ILE A N 1
ATOM 1598 C CA . ILE A 1 196 ? -4.569 -3.549 9.524 1.00 90.69 196 ILE A CA 1
ATOM 1599 C C . ILE A 1 196 ? -4.314 -5.009 9.862 1.00 90.69 196 ILE A C 1
ATOM 1601 O O . ILE A 1 196 ? -5.164 -5.684 10.445 1.00 90.69 196 ILE A O 1
ATOM 1605 N N . GLU A 1 197 ? -3.151 -5.506 9.476 1.00 88.69 197 GLU A N 1
ATOM 1606 C CA . GLU A 1 197 ? -2.720 -6.863 9.760 1.00 88.69 197 GLU A CA 1
ATOM 1607 C C . GLU A 1 197 ? -1.598 -6.815 10.793 1.00 88.69 197 GLU A C 1
ATOM 1609 O O . GLU A 1 197 ? -0.489 -6.357 10.538 1.00 88.69 197 GLU A O 1
ATOM 1614 N N . MET A 1 198 ? -1.939 -7.250 11.998 1.00 84.44 198 MET A N 1
ATOM 1615 C CA . MET A 1 198 ? -1.060 -7.272 13.150 1.00 84.44 198 MET A CA 1
ATOM 1616 C C . MET A 1 198 ? -0.422 -8.656 13.251 1.00 84.44 198 MET A C 1
ATOM 1618 O O . MET A 1 198 ? -1.128 -9.653 13.450 1.00 84.44 198 MET A O 1
ATOM 1622 N N . ILE A 1 199 ? 0.896 -8.715 13.083 1.00 79.94 199 ILE A N 1
ATOM 1623 C CA . ILE A 1 199 ? 1.685 -9.942 13.165 1.00 79.94 199 ILE A CA 1
ATOM 1624 C C . ILE A 1 199 ? 2.379 -10.004 14.531 1.00 79.94 199 ILE A C 1
ATOM 1626 O O . ILE A 1 199 ? 2.783 -8.978 15.081 1.00 79.94 199 ILE A O 1
ATOM 1630 N N . ASP A 1 200 ? 2.473 -11.215 15.077 1.00 73.50 200 ASP A N 1
ATOM 1631 C CA . ASP A 1 200 ? 3.084 -11.527 16.372 1.00 73.50 200 ASP A CA 1
ATOM 1632 C C . ASP A 1 200 ? 2.455 -10.761 17.542 1.00 73.50 200 ASP A C 1
ATOM 1634 O O . ASP A 1 200 ? 3.113 -10.266 18.455 1.00 73.50 200 ASP A O 1
ATOM 1638 N N . CYS A 1 201 ? 1.120 -10.673 17.530 1.00 69.50 201 CYS A N 1
ATOM 1639 C CA . CYS A 1 201 ? 0.383 -10.078 18.634 1.00 69.50 201 CYS A CA 1
ATOM 1640 C C . CYS A 1 201 ? 0.448 -10.944 19.896 1.00 69.50 201 CYS A C 1
ATOM 1642 O O . CYS A 1 201 ? 0.087 -12.126 19.888 1.00 69.50 201 CYS A O 1
ATOM 1644 N N . VAL A 1 202 ? 0.760 -10.290 21.016 1.00 66.75 202 VAL A N 1
ATOM 1645 C CA . VAL A 1 202 ? 0.467 -10.788 22.365 1.00 66.75 202 VAL A CA 1
ATOM 1646 C C . VAL A 1 202 ? -1.042 -10.931 22.599 1.00 66.75 202 VAL A C 1
ATOM 1648 O O . VAL A 1 202 ? -1.869 -10.389 21.869 1.00 66.75 202 VAL A O 1
ATOM 1651 N N . ASP A 1 203 ? -1.413 -11.677 23.641 1.00 68.38 203 ASP A N 1
ATOM 1652 C CA . ASP A 1 203 ? -2.804 -11.903 24.045 1.00 68.38 203 ASP A CA 1
ATOM 1653 C C . ASP A 1 203 ? -3.545 -10.588 24.362 1.00 68.38 203 ASP A C 1
ATOM 1655 O O . ASP A 1 203 ? -3.542 -10.122 25.502 1.00 68.38 203 ASP A O 1
ATOM 1659 N N . ILE A 1 204 ? -4.220 -10.014 23.362 1.00 71.25 204 ILE A N 1
ATOM 1660 C CA . ILE A 1 204 ? -5.118 -8.863 23.510 1.00 71.25 204 ILE A CA 1
ATOM 1661 C C . ILE A 1 204 ? -6.450 -9.356 24.079 1.00 71.25 204 ILE A C 1
ATOM 1663 O O . ILE A 1 204 ? -7.170 -10.130 23.450 1.00 71.25 204 ILE A O 1
ATOM 1667 N N . ASN A 1 205 ? -6.800 -8.879 25.270 1.00 70.94 205 ASN A N 1
ATOM 1668 C CA . ASN A 1 205 ? -8.092 -9.152 25.898 1.00 70.94 205 ASN A CA 1
ATOM 1669 C C . ASN A 1 205 ? -9.146 -8.111 25.521 1.00 70.94 205 ASN A C 1
ATOM 1671 O O . ASN A 1 205 ? -10.339 -8.413 25.531 1.00 70.94 205 ASN A O 1
ATOM 1675 N N . VAL A 1 206 ? -8.717 -6.875 25.262 1.00 77.12 206 VAL A N 1
ATOM 1676 C CA . VAL A 1 206 ? -9.611 -5.756 24.965 1.00 77.12 206 VAL A CA 1
ATOM 1677 C C . VAL A 1 206 ? -9.002 -4.901 23.868 1.00 77.12 206 VAL A C 1
ATOM 1679 O O . VAL A 1 206 ? -7.835 -4.532 23.958 1.00 77.12 206 VAL A O 1
ATOM 1682 N N . PHE A 1 207 ? -9.803 -4.565 22.861 1.00 82.81 207 PHE A N 1
ATOM 1683 C CA . PHE A 1 207 ? -9.414 -3.659 21.789 1.00 82.81 207 PHE A CA 1
ATOM 1684 C C . PHE A 1 207 ? -10.352 -2.453 21.789 1.00 82.81 207 PHE A C 1
ATOM 1686 O O . PHE A 1 207 ? -11.573 -2.623 21.767 1.00 82.81 207 PHE A O 1
ATOM 1693 N N . TYR A 1 208 ? -9.788 -1.253 21.804 1.00 85.94 208 TYR A N 1
ATOM 1694 C CA . TYR A 1 208 ? -10.520 -0.002 21.675 1.00 85.94 208 TYR A CA 1
ATOM 1695 C C . TYR A 1 208 ? -10.146 0.684 20.365 1.00 85.94 208 TYR A C 1
ATOM 1697 O O . TYR A 1 208 ? -8.976 0.754 19.999 1.00 85.94 208 TYR A O 1
ATOM 1705 N N . LEU A 1 209 ? -11.149 1.205 19.672 1.00 89.38 209 LEU A N 1
ATOM 1706 C CA . LEU A 1 209 ? -11.012 2.025 18.478 1.00 89.38 209 LEU A CA 1
ATOM 1707 C C . LEU A 1 209 ? -11.526 3.427 18.803 1.00 89.38 209 LEU A C 1
ATOM 1709 O O . LEU A 1 209 ? -12.719 3.613 19.029 1.00 89.38 209 LEU A O 1
ATOM 1713 N N . GLN A 1 210 ? -10.637 4.410 18.804 1.00 91.88 210 GLN A N 1
ATOM 1714 C CA . GLN A 1 210 ? -10.986 5.824 18.771 1.00 91.88 210 GLN A CA 1
ATOM 1715 C C . GLN A 1 210 ? -11.010 6.260 17.308 1.00 91.88 210 GLN A C 1
ATOM 1717 O O . GLN A 1 210 ? -9.988 6.218 16.627 1.00 91.88 210 GLN A O 1
ATOM 1722 N N . LEU A 1 211 ? -12.183 6.637 16.815 1.00 92.19 211 LEU A N 1
ATOM 1723 C CA . LEU A 1 211 ? -12.415 6.997 15.424 1.00 92.19 211 LEU A CA 1
ATOM 1724 C C . LEU A 1 211 ? -12.807 8.472 15.332 1.00 92.19 211 LEU A C 1
ATOM 1726 O O . LEU A 1 211 ? -13.872 8.851 15.818 1.00 92.19 211 LEU A O 1
ATOM 1730 N N . SER A 1 212 ? -11.966 9.275 14.683 1.00 93.88 212 SER A N 1
ATOM 1731 C CA . SER A 1 212 ? -12.246 10.661 14.308 1.00 93.88 212 SER A CA 1
ATOM 1732 C C . SER A 1 212 ? -12.574 10.725 12.815 1.00 93.88 212 SER A C 1
ATOM 1734 O O . SER A 1 212 ? -11.705 10.511 11.970 1.00 93.88 212 SER A O 1
ATOM 1736 N N . GLN A 1 213 ? -13.845 10.973 12.491 1.00 90.56 213 GLN A N 1
ATOM 1737 C CA . GLN A 1 213 ? -14.367 11.088 11.125 1.00 90.56 213 GLN A CA 1
ATOM 1738 C C . GLN A 1 213 ? -14.904 12.491 10.897 1.00 90.56 213 GLN A C 1
ATOM 1740 O O . GLN A 1 213 ? -15.857 12.895 11.565 1.00 90.56 213 GLN A O 1
ATOM 1745 N N . SER A 1 214 ? -14.332 13.238 9.951 1.00 88.69 214 SER A N 1
ATOM 1746 C CA . SER A 1 214 ? -14.783 14.609 9.653 1.00 88.69 214 SER A CA 1
ATOM 1747 C C . SER A 1 214 ? -14.891 15.497 10.917 1.00 88.69 214 SER A C 1
ATOM 1749 O O . SER A 1 214 ? -15.796 16.323 11.041 1.00 88.69 214 SER A O 1
ATOM 1751 N N . GLY A 1 215 ? -13.990 15.295 11.889 1.00 85.56 215 GLY A N 1
ATOM 1752 C CA . GLY A 1 215 ? -13.964 16.007 13.175 1.00 85.56 215 GLY A CA 1
ATOM 1753 C C . GLY A 1 215 ? -14.954 15.507 14.237 1.00 85.56 215 GLY A C 1
ATOM 1754 O O . GLY A 1 215 ? -15.031 16.102 15.310 1.00 85.56 215 GLY A O 1
ATOM 1755 N N . ILE A 1 216 ? -15.712 14.441 13.965 1.00 89.25 216 ILE A N 1
ATOM 1756 C CA . ILE A 1 216 ? -16.572 13.766 14.943 1.00 89.25 216 ILE A CA 1
ATOM 1757 C C . ILE A 1 216 ? -15.802 12.594 15.534 1.00 89.25 216 ILE A C 1
ATOM 1759 O O . ILE A 1 216 ? -15.415 11.675 14.814 1.00 89.25 216 ILE A O 1
ATOM 1763 N N . GLU A 1 217 ? -15.629 12.610 16.849 1.00 91.62 217 GLU A N 1
ATOM 1764 C CA . GLU A 1 217 ? -14.948 11.551 17.583 1.00 91.62 217 GLU A CA 1
ATOM 1765 C C . GLU A 1 217 ? -15.957 10.552 18.156 1.00 91.62 217 GLU A C 1
ATOM 1767 O O . GLU A 1 217 ? -16.990 10.924 18.712 1.00 91.62 217 GLU A O 1
ATOM 1772 N N . SER A 1 218 ? -15.648 9.268 18.012 1.00 90.19 218 SER A N 1
ATOM 1773 C CA . SER A 1 218 ? -16.406 8.163 18.591 1.00 90.19 218 SER A CA 1
ATOM 1774 C C . SER A 1 218 ? -15.450 7.107 19.125 1.00 90.19 218 SER A C 1
ATOM 1776 O O . SER A 1 218 ? -14.361 6.906 18.584 1.00 90.19 218 SER A O 1
ATOM 1778 N N . THR A 1 219 ? -15.861 6.417 20.183 1.00 90.00 219 THR A N 1
ATOM 1779 C CA . THR A 1 219 ? -15.065 5.357 20.799 1.00 90.00 219 THR A CA 1
ATOM 1780 C C . THR A 1 219 ? -15.824 4.052 20.691 1.00 90.00 219 THR A C 1
ATOM 1782 O O . THR A 1 219 ? -16.996 3.974 21.045 1.00 90.00 219 THR A O 1
ATOM 1785 N N . HIS A 1 220 ? -15.149 3.009 20.227 1.00 87.25 220 HIS A N 1
ATOM 1786 C CA . HIS A 1 220 ? -15.709 1.675 20.072 1.00 87.25 220 HIS A CA 1
ATOM 1787 C C . HIS A 1 220 ? -14.879 0.682 20.866 1.00 87.25 220 HIS A C 1
ATOM 1789 O O . HIS A 1 220 ? -13.652 0.717 20.831 1.00 87.25 220 HIS A O 1
ATOM 1795 N N . GLN A 1 221 ? -15.542 -0.229 21.564 1.00 85.75 221 GLN A N 1
ATOM 1796 C CA . GLN A 1 221 ? -14.904 -1.364 22.211 1.00 85.75 221 GLN A CA 1
ATOM 1797 C C . GLN A 1 221 ? -15.237 -2.635 21.435 1.00 85.75 221 GLN A C 1
ATOM 1799 O O . GLN A 1 221 ? -16.389 -2.893 21.081 1.00 85.75 221 GLN A O 1
ATOM 1804 N N . LEU A 1 222 ? -14.225 -3.459 21.203 1.00 80.12 222 LEU A N 1
ATOM 1805 C CA . LEU A 1 222 ? -14.403 -4.791 20.661 1.00 80.12 222 LEU A CA 1
ATOM 1806 C C . LEU A 1 222 ? -14.931 -5.742 21.745 1.00 80.12 222 LEU A C 1
ATOM 1808 O O . LEU A 1 222 ? -14.323 -5.895 22.806 1.00 80.12 222 LEU A O 1
ATOM 1812 N N . CYS A 1 223 ? -16.026 -6.436 21.446 1.00 70.12 223 CYS A N 1
ATOM 1813 C CA . CYS A 1 223 ? -16.536 -7.544 22.246 1.00 70.12 223 CYS A CA 1
ATOM 1814 C C . CYS A 1 223 ? -16.771 -8.754 21.330 1.00 70.12 223 CYS A C 1
ATOM 1816 O O . CYS A 1 223 ? -17.637 -8.733 20.453 1.00 70.12 223 CYS A O 1
ATOM 1818 N N . GLY A 1 224 ? -15.968 -9.810 21.495 1.00 72.06 224 GLY A N 1
ATOM 1819 C CA . GLY A 1 224 ? -15.943 -10.929 20.550 1.00 72.06 224 GLY A CA 1
ATOM 1820 C C . GLY A 1 224 ? -15.349 -10.502 19.206 1.00 72.06 224 GLY A C 1
ATOM 1821 O O . GLY A 1 224 ? -14.193 -10.100 19.156 1.00 72.06 224 GLY A O 1
ATOM 1822 N N . THR A 1 225 ? -16.129 -10.594 18.125 1.00 69.62 225 THR A N 1
ATOM 1823 C CA . THR A 1 225 ? -15.714 -10.206 16.762 1.00 69.62 225 THR A CA 1
ATOM 1824 C C . THR A 1 225 ? -16.305 -8.873 16.293 1.00 69.62 225 THR A C 1
ATOM 1826 O O . THR A 1 225 ? -16.136 -8.513 15.129 1.00 69.62 225 THR A O 1
ATOM 1829 N N . THR A 1 226 ? -17.025 -8.163 17.167 1.00 71.31 226 THR A N 1
ATOM 1830 C CA . THR A 1 226 ? -17.853 -7.009 16.794 1.00 71.31 226 THR A CA 1
ATOM 1831 C C . THR A 1 226 ? -17.503 -5.784 17.631 1.00 71.31 226 THR A C 1
ATOM 1833 O O . THR A 1 226 ? -17.255 -5.892 18.835 1.00 71.31 226 THR A O 1
ATOM 1836 N N . PHE A 1 227 ? -17.503 -4.617 16.991 1.00 78.88 227 PHE A N 1
ATOM 1837 C CA . PHE A 1 227 ? -17.315 -3.322 17.640 1.00 78.88 227 PHE A CA 1
ATOM 1838 C C . PHE A 1 227 ? -18.641 -2.751 18.149 1.00 78.88 227 PHE A C 1
ATOM 1840 O O . PHE A 1 227 ? -19.650 -2.790 17.446 1.00 78.88 227 PHE A O 1
ATOM 1847 N N . TYR A 1 228 ? -18.618 -2.196 19.360 1.00 80.50 228 TYR A N 1
ATOM 1848 C CA . TYR A 1 228 ? -19.746 -1.510 19.983 1.00 80.50 228 TYR A CA 1
ATOM 1849 C C . TYR A 1 228 ? -19.325 -0.110 20.410 1.00 80.50 228 TYR A C 1
ATOM 1851 O O . TYR A 1 228 ? -18.306 0.043 21.084 1.00 80.50 228 TYR A O 1
ATOM 1859 N N . GLU A 1 229 ? -20.121 0.894 20.052 1.00 83.38 229 GLU A N 1
ATOM 1860 C CA . GLU A 1 229 ? -19.906 2.263 20.515 1.00 83.38 229 GLU A CA 1
ATOM 1861 C C . GLU A 1 229 ? -20.018 2.325 22.047 1.00 83.38 229 GLU A C 1
ATOM 1863 O O . GLU A 1 229 ? -20.897 1.707 22.654 1.00 83.38 229 GLU A O 1
ATOM 1868 N N . THR A 1 230 ? -19.097 3.045 22.677 1.00 80.75 230 THR A N 1
ATOM 1869 C CA . THR A 1 230 ? -18.976 3.178 24.127 1.00 80.75 230 THR A CA 1
ATOM 1870 C C . THR A 1 230 ? -18.636 4.619 24.499 1.00 80.75 230 THR A C 1
ATOM 1872 O O . THR A 1 230 ? -18.112 5.383 23.691 1.00 80.75 230 THR A O 1
ATOM 1875 N N . GLU A 1 231 ? -18.908 5.006 25.744 1.00 73.56 231 GLU A N 1
ATOM 1876 C CA . GLU A 1 231 ? -18.566 6.340 26.238 1.00 73.56 231 GLU A CA 1
ATOM 1877 C C . GLU A 1 231 ? -17.042 6.556 26.281 1.00 73.56 231 GLU A C 1
ATOM 1879 O O . GLU A 1 231 ? -16.280 5.679 26.699 1.00 73.56 231 GLU A O 1
ATOM 1884 N N . MET A 1 232 ? -16.611 7.757 25.880 1.00 61.12 232 MET A N 1
ATOM 1885 C CA . MET A 1 232 ? -15.205 8.185 25.792 1.00 61.12 232 MET A CA 1
ATOM 1886 C C . MET A 1 232 ? -14.417 7.973 27.094 1.00 61.12 232 MET A C 1
ATOM 1888 O O . MET A 1 232 ? -13.268 7.530 27.057 1.00 61.12 232 MET A O 1
ATOM 1892 N N . ASN A 1 233 ? -15.064 8.200 28.243 1.00 54.44 233 ASN A N 1
ATOM 1893 C CA . ASN A 1 233 ? -14.437 8.153 29.569 1.00 54.44 233 ASN A CA 1
ATOM 1894 C C . ASN A 1 233 ? -13.909 6.759 29.957 1.00 54.44 233 ASN A C 1
ATOM 1896 O O . ASN A 1 233 ? -13.065 6.644 30.840 1.00 54.44 233 ASN A O 1
ATOM 1900 N N . ILE A 1 234 ? -14.353 5.686 29.290 1.00 54.03 234 ILE A N 1
ATOM 1901 C CA . ILE A 1 234 ? -13.913 4.317 29.609 1.00 54.03 234 ILE A CA 1
ATOM 1902 C C . ILE A 1 234 ? -12.468 4.054 29.146 1.00 54.03 234 ILE A C 1
ATOM 1904 O O . ILE A 1 234 ? -11.798 3.195 29.724 1.00 54.03 234 ILE A O 1
ATOM 1908 N N . CYS A 1 235 ? -11.974 4.794 28.145 1.00 50.47 235 CYS A N 1
ATOM 1909 C CA . CYS A 1 235 ? -10.611 4.634 27.623 1.00 50.47 235 CYS A CA 1
ATOM 1910 C C . CYS A 1 235 ? -9.557 5.418 28.416 1.00 50.47 235 CYS A C 1
ATOM 1912 O O . CYS A 1 235 ? -8.424 4.963 28.513 1.00 50.47 235 CYS A O 1
ATOM 1914 N N . GLU A 1 236 ? -9.914 6.578 28.975 1.00 49.16 236 GLU A N 1
ATOM 1915 C CA . GLU A 1 236 ? -8.966 7.445 29.693 1.00 49.16 236 GLU A CA 1
ATOM 1916 C C . GLU A 1 236 ? -8.804 7.063 31.175 1.00 49.16 236 GLU A C 1
ATOM 1918 O O . GLU A 1 236 ? -7.743 7.284 31.753 1.00 49.16 236 GLU A O 1
ATOM 1923 N N . GLU A 1 237 ? -9.828 6.460 31.795 1.00 44.41 237 GLU A N 1
ATOM 1924 C CA . GLU A 1 237 ? -9.838 6.175 33.242 1.00 44.41 237 GLU A CA 1
ATOM 1925 C C . GLU A 1 237 ? -9.356 4.768 33.628 1.00 44.41 237 GLU A C 1
ATOM 1927 O O . GLU A 1 237 ? -9.133 4.491 34.810 1.00 44.41 237 GLU A O 1
ATOM 1932 N N . ARG A 1 238 ? -9.189 3.852 32.669 1.00 48.53 238 ARG A N 1
ATOM 1933 C CA . ARG A 1 238 ? -8.639 2.522 32.952 1.00 48.53 238 ARG A CA 1
ATOM 1934 C C . ARG A 1 238 ? -7.153 2.541 32.645 1.00 48.53 238 ARG A C 1
ATOM 1936 O O . ARG A 1 238 ? -6.783 2.625 31.478 1.00 48.53 238 ARG A O 1
ATOM 1943 N N . GLU A 1 239 ? -6.316 2.405 33.681 1.00 46.91 239 GLU A N 1
ATOM 1944 C CA . GLU A 1 239 ? -4.931 1.961 33.488 1.00 46.91 239 GLU A CA 1
ATOM 1945 C C . GLU A 1 239 ? -4.961 0.829 32.458 1.00 46.91 239 GLU A C 1
ATOM 1947 O O . GLU A 1 239 ? -5.801 -0.075 32.606 1.00 46.91 239 GLU A O 1
ATOM 1952 N N . PRO A 1 240 ? -4.150 0.891 31.386 1.00 50.47 240 PRO A N 1
ATOM 1953 C CA . PRO A 1 240 ? -4.149 -0.155 30.389 1.00 50.47 240 PRO A CA 1
ATOM 1954 C C . PRO A 1 240 ? -3.836 -1.440 31.136 1.00 50.47 240 PRO A C 1
ATOM 1956 O O . PRO A 1 240 ? -2.706 -1.672 31.553 1.00 50.47 240 PRO A O 1
ATOM 1959 N N . SER A 1 241 ? -4.857 -2.279 31.339 1.00 54.47 241 SER A N 1
ATOM 1960 C CA . SER A 1 241 ? -4.617 -3.658 31.732 1.00 54.47 241 SER A CA 1
ATOM 1961 C C . SER A 1 241 ? -3.567 -4.177 30.757 1.00 54.47 241 SER A C 1
ATOM 1963 O O . SER A 1 241 ? -3.659 -3.830 29.576 1.00 54.47 241 SER A O 1
ATOM 1965 N N . ASN A 1 242 ? -2.611 -4.983 31.217 1.00 57.12 242 ASN A N 1
ATOM 1966 C CA . ASN A 1 242 ? -1.429 -5.434 30.460 1.00 57.12 242 ASN A CA 1
ATOM 1967 C C . ASN A 1 242 ? -1.741 -6.206 29.144 1.00 57.12 242 ASN A C 1
ATOM 1969 O O . ASN A 1 242 ? -0.886 -6.897 28.611 1.00 57.12 242 ASN A O 1
ATOM 1973 N N . LYS A 1 243 ? -2.990 -6.166 28.660 1.00 71.00 243 LYS A N 1
ATOM 1974 C CA . LYS A 1 243 ? -3.576 -6.850 27.504 1.00 71.00 243 LYS A CA 1
ATOM 1975 C C . LYS A 1 243 ? -4.594 -5.979 26.735 1.00 71.00 243 LYS A C 1
ATOM 1977 O O . LYS A 1 243 ? -5.509 -6.520 26.114 1.00 71.00 243 LYS A O 1
ATOM 1982 N N . ALA A 1 244 ? -4.514 -4.650 26.835 1.00 75.88 244 ALA A N 1
ATOM 1983 C CA . ALA A 1 244 ? -5.365 -3.731 26.073 1.00 75.88 244 ALA A CA 1
ATOM 1984 C C . ALA A 1 244 ? -4.650 -3.219 24.811 1.00 75.88 244 ALA A C 1
ATOM 1986 O O . ALA A 1 244 ? -3.471 -2.887 24.861 1.00 75.88 244 ALA A O 1
ATOM 1987 N N . ALA A 1 245 ? -5.375 -3.126 23.701 1.00 80.44 245 ALA A N 1
ATOM 1988 C CA . ALA A 1 245 ? -4.924 -2.513 22.457 1.00 80.44 245 ALA A CA 1
ATOM 1989 C C . ALA A 1 245 ? -5.779 -1.279 22.164 1.00 80.44 245 ALA A C 1
ATOM 1991 O O . ALA A 1 245 ? -7.007 -1.357 22.220 1.00 80.44 245 ALA A O 1
ATOM 1992 N N . ASN A 1 246 ? -5.145 -0.154 21.848 1.00 85.25 246 ASN A N 1
ATOM 1993 C CA . ASN A 1 246 ? -5.826 1.072 21.449 1.00 85.25 246 ASN A CA 1
ATOM 1994 C C . ASN A 1 246 ? -5.453 1.412 20.007 1.00 85.25 246 ASN A C 1
ATOM 1996 O O . ASN A 1 246 ? -4.277 1.503 19.673 1.00 85.25 246 ASN A O 1
ATOM 2000 N N . LEU A 1 247 ? -6.445 1.629 19.154 1.00 88.12 247 LEU A N 1
ATOM 2001 C CA . LEU A 1 247 ? -6.261 2.141 17.804 1.00 88.12 247 LEU A CA 1
ATOM 2002 C C . LEU A 1 247 ? -6.912 3.514 17.711 1.00 88.12 247 LEU A C 1
ATOM 2004 O O . LEU A 1 247 ? -8.117 3.639 17.914 1.00 88.12 247 LEU A O 1
ATOM 2008 N N . LYS A 1 248 ? -6.127 4.530 17.373 1.00 92.19 248 LYS A N 1
ATOM 2009 C CA . LYS A 1 248 ? -6.613 5.861 17.019 1.00 92.19 248 LYS A CA 1
ATOM 2010 C C . LYS A 1 248 ? -6.600 5.992 15.505 1.00 92.19 248 LYS A C 1
ATOM 2012 O O . LYS A 1 248 ? -5.546 5.864 14.892 1.00 92.19 248 LYS A O 1
ATOM 2017 N N . LEU A 1 249 ? -7.758 6.228 14.905 1.00 93.50 249 LEU A N 1
ATOM 2018 C CA . LEU A 1 249 ? -7.915 6.416 13.469 1.00 93.50 249 LEU A CA 1
ATOM 2019 C C . LEU A 1 249 ? -8.532 7.784 13.200 1.00 93.50 249 LEU A C 1
ATOM 2021 O O . LEU A 1 249 ? -9.667 8.041 13.595 1.00 93.50 249 LEU A O 1
ATOM 2025 N N . THR A 1 250 ? -7.808 8.627 12.472 1.00 95.50 250 THR A N 1
ATOM 2026 C CA . THR A 1 250 ? -8.307 9.911 11.977 1.00 9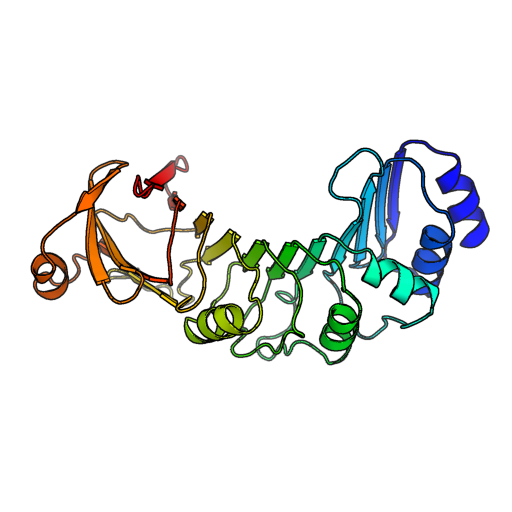5.50 250 THR A CA 1
ATOM 2027 C C . THR A 1 250 ? -8.445 9.843 10.465 1.00 95.50 250 THR A C 1
ATOM 2029 O O . THR A 1 250 ? -7.463 9.583 9.773 1.00 95.50 250 THR A O 1
ATOM 2032 N N . CYS A 1 251 ? -9.646 10.084 9.943 1.00 95.06 251 CYS A N 1
ATOM 2033 C CA . CYS A 1 251 ? -9.916 10.113 8.505 1.00 95.06 251 CYS A CA 1
ATOM 2034 C C . CYS A 1 251 ? -11.051 11.082 8.147 1.00 95.06 251 CYS A C 1
ATOM 2036 O O . CYS A 1 251 ? -11.787 11.548 9.019 1.00 95.06 251 CYS A O 1
ATOM 2038 N N . GLU A 1 252 ? -11.214 11.399 6.861 1.00 95.31 252 GLU A N 1
ATOM 2039 C CA . GLU A 1 252 ? -12.382 12.164 6.407 1.00 95.31 252 GLU A CA 1
ATOM 2040 C C . GLU A 1 252 ? -13.644 11.296 6.535 1.00 95.31 252 GLU A C 1
ATOM 2042 O O . GLU A 1 252 ? -14.614 11.679 7.195 1.00 95.31 252 GLU A O 1
ATOM 2047 N N . ALA A 1 253 ? -13.585 10.086 5.977 1.00 94.44 253 ALA A N 1
ATOM 2048 C CA . ALA A 1 253 ? -14.618 9.063 6.059 1.00 94.44 253 ALA A CA 1
ATOM 2049 C C . ALA A 1 253 ? -13.989 7.662 5.996 1.00 94.44 253 ALA A C 1
ATOM 2051 O O . ALA A 1 253 ? -12.897 7.494 5.457 1.00 94.44 253 ALA A O 1
ATOM 2052 N N . ILE A 1 254 ? -14.688 6.645 6.514 1.00 94.00 254 ILE A N 1
ATOM 2053 C CA . ILE A 1 254 ? -14.311 5.239 6.316 1.00 94.00 254 ILE A CA 1
ATOM 2054 C C . ILE A 1 254 ? -15.548 4.345 6.186 1.00 94.00 254 ILE A C 1
ATOM 2056 O O . ILE A 1 254 ? -16.439 4.392 7.037 1.00 94.00 254 ILE A O 1
ATOM 2060 N N . GLN A 1 255 ? -15.602 3.532 5.127 1.00 93.75 255 GLN A N 1
ATOM 2061 C CA . GLN A 1 255 ? -16.680 2.561 4.894 1.00 93.75 255 GLN A CA 1
ATOM 2062 C C . GLN A 1 255 ? -16.396 1.226 5.585 1.00 93.75 255 GLN A C 1
ATOM 2064 O O . GLN A 1 255 ? -17.255 0.705 6.295 1.00 93.75 255 GLN A O 1
ATOM 2069 N N . GLN A 1 256 ? -15.185 0.689 5.421 1.00 92.81 256 GLN A N 1
ATOM 2070 C CA . GLN A 1 256 ? -14.784 -0.588 6.004 1.00 92.81 256 GLN A CA 1
ATOM 2071 C C . GLN A 1 256 ? -13.426 -0.491 6.703 1.00 92.81 256 GLN A C 1
ATOM 2073 O O . GLN A 1 256 ? -12.446 -0.042 6.114 1.00 92.81 256 GLN A O 1
ATOM 2078 N N . LEU A 1 257 ? -13.357 -0.988 7.936 1.00 90.69 257 LEU A N 1
ATOM 2079 C CA . LEU A 1 257 ? -12.121 -1.223 8.677 1.00 90.69 257 LEU A CA 1
ATOM 2080 C C . LEU A 1 257 ? -12.007 -2.718 8.987 1.00 90.69 257 LEU A C 1
ATOM 2082 O O . LEU A 1 257 ? -12.891 -3.309 9.602 1.00 90.69 257 LEU A O 1
ATOM 2086 N N . GLU A 1 258 ? -10.914 -3.326 8.552 1.00 90.75 258 GLU A N 1
ATOM 2087 C CA . GLU A 1 258 ? -10.582 -4.729 8.759 1.00 90.75 258 GLU A CA 1
ATOM 2088 C C . GLU A 1 258 ? -9.342 -4.820 9.645 1.00 90.75 258 GLU A C 1
ATOM 2090 O O . GLU A 1 258 ? -8.299 -4.268 9.307 1.00 90.75 258 GLU A O 1
ATOM 2095 N N . ILE A 1 259 ? -9.441 -5.516 10.775 1.00 87.00 259 ILE A N 1
ATOM 2096 C CA . ILE A 1 259 ? -8.309 -5.757 11.668 1.00 87.00 259 ILE A CA 1
ATOM 2097 C C . ILE A 1 259 ? -8.111 -7.261 11.787 1.00 87.00 259 ILE A C 1
ATOM 2099 O O . ILE A 1 259 ? -9.016 -7.999 12.183 1.00 87.00 259 ILE A O 1
ATOM 2103 N N . ILE A 1 260 ? -6.919 -7.719 11.435 1.00 86.00 260 ILE A N 1
ATOM 2104 C CA . ILE A 1 260 ? -6.515 -9.115 11.527 1.00 86.00 260 ILE A CA 1
ATOM 2105 C C . ILE A 1 260 ? -5.390 -9.202 12.542 1.00 86.00 260 ILE A C 1
ATOM 2107 O O . ILE A 1 260 ? -4.356 -8.573 12.359 1.00 86.00 260 ILE A O 1
ATOM 2111 N N . CYS A 1 261 ? -5.574 -10.010 13.579 1.00 80.19 261 CYS A N 1
ATOM 2112 C CA . CYS A 1 261 ? -4.526 -10.295 14.551 1.00 80.19 261 CYS A CA 1
ATOM 2113 C C . CYS A 1 261 ? -4.073 -11.745 14.397 1.00 80.19 261 CYS A C 1
ATOM 2115 O O . CYS A 1 261 ? -4.882 -12.675 14.532 1.00 80.19 261 CYS A O 1
ATOM 2117 N N . HIS A 1 262 ? -2.781 -11.931 14.145 1.00 80.62 262 HIS A N 1
ATOM 2118 C CA . HIS A 1 262 ? -2.121 -13.229 14.201 1.00 80.62 262 HIS A CA 1
ATOM 2119 C C . HIS A 1 262 ? -1.531 -13.408 15.592 1.00 80.62 262 HIS A C 1
ATOM 2121 O O . HIS A 1 262 ? -0.654 -12.655 16.006 1.00 80.62 262 HIS A O 1
ATOM 2127 N N . LEU A 1 263 ? -2.068 -14.373 16.333 1.00 68.00 263 LEU A N 1
ATOM 2128 C CA . LEU A 1 263 ? -1.618 -14.677 17.685 1.00 68.00 263 LEU A CA 1
ATOM 2129 C C . LEU A 1 263 ? -0.543 -15.761 17.620 1.00 68.00 263 LEU A C 1
ATOM 2131 O O . LEU A 1 263 ? -0.802 -16.847 17.081 1.00 68.00 263 LEU A O 1
ATOM 2135 N N . GLU A 1 264 ? 0.603 -15.518 18.259 1.00 64.62 264 GLU A N 1
ATOM 2136 C CA . GLU A 1 264 ? 1.596 -16.553 18.571 1.00 64.62 264 GLU A CA 1
ATOM 2137 C C . GLU A 1 264 ? 1.050 -17.498 19.658 1.00 64.62 264 GLU A C 1
ATOM 2139 O O . GLU A 1 264 ? 1.460 -17.511 20.817 1.00 64.62 264 GLU A O 1
ATOM 2144 N N . ARG A 1 265 ? 0.049 -18.303 19.304 1.00 58.41 265 ARG A N 1
ATOM 2145 C CA . ARG A 1 265 ? -0.415 -19.432 20.115 1.00 58.41 265 ARG A CA 1
ATOM 2146 C C . ARG A 1 265 ? 0.012 -20.727 19.443 1.00 58.41 265 ARG A C 1
ATOM 2148 O O . ARG A 1 265 ? 0.217 -20.774 18.234 1.00 58.41 265 ARG A O 1
ATOM 2155 N N . TYR A 1 266 ? 0.127 -21.802 20.219 1.00 46.62 266 TYR A N 1
ATOM 2156 C CA . TYR A 1 266 ? 0.254 -23.148 19.665 1.00 46.62 266 TYR A CA 1
ATOM 2157 C C . TYR A 1 266 ? -1.046 -23.923 19.931 1.00 46.62 266 TYR A C 1
ATOM 2159 O O . TYR A 1 266 ? -1.318 -24.249 21.090 1.00 46.62 266 TYR A O 1
ATOM 2167 N N . PRO A 1 267 ? -1.868 -24.228 18.905 1.00 58.09 267 PRO A N 1
ATOM 2168 C CA . PRO A 1 267 ? -1.693 -23.909 17.482 1.00 58.09 267 PRO A CA 1
ATOM 2169 C C . PRO A 1 267 ? -1.931 -22.418 17.158 1.00 58.09 267 PRO A C 1
ATOM 2171 O O . PRO A 1 267 ? -2.654 -21.757 17.911 1.00 58.09 267 PRO A O 1
ATOM 2174 N N . PRO A 1 268 ? -1.372 -21.904 16.041 1.00 62.47 268 PRO A N 1
ATOM 2175 C CA . PRO A 1 268 ? -1.572 -20.520 15.619 1.00 62.47 268 PRO A CA 1
ATOM 2176 C C . PRO A 1 268 ? -3.056 -20.206 15.485 1.00 62.47 268 PRO A C 1
ATOM 2178 O O . PRO A 1 268 ? -3.814 -20.977 14.888 1.00 62.47 268 PRO A O 1
ATOM 2181 N N . ALA A 1 269 ? -3.471 -19.075 16.045 1.00 64.06 269 ALA A N 1
ATOM 2182 C CA . ALA A 1 269 ? -4.844 -18.607 15.969 1.00 64.06 269 ALA A CA 1
ATOM 2183 C C . ALA A 1 269 ? -4.884 -17.277 15.222 1.00 64.06 269 ALA A C 1
ATOM 2185 O O . ALA A 1 269 ? -4.074 -16.385 15.467 1.00 64.06 269 ALA A O 1
ATOM 2186 N N . ARG A 1 270 ? -5.860 -17.144 14.325 1.00 70.44 270 ARG A N 1
ATOM 2187 C CA . ARG A 1 270 ? -6.137 -15.902 13.610 1.00 70.44 270 ARG A CA 1
ATOM 2188 C C . ARG A 1 270 ? -7.467 -15.356 14.090 1.00 70.44 270 ARG A C 1
ATOM 2190 O O . ARG A 1 270 ? -8.471 -16.068 14.041 1.00 70.44 270 ARG A O 1
ATOM 2197 N N . THR A 1 271 ? -7.470 -14.099 14.509 1.00 72.81 271 THR A N 1
ATOM 2198 C CA . THR A 1 271 ? -8.704 -13.389 14.847 1.00 72.81 271 THR A CA 1
ATOM 2199 C C . THR A 1 271 ? -8.941 -12.288 13.828 1.00 72.81 271 THR A C 1
ATOM 2201 O O . THR A 1 271 ? -8.002 -11.630 13.389 1.00 72.81 271 THR A O 1
ATOM 2204 N N . HIS A 1 272 ? -10.192 -12.138 13.406 1.00 79.12 272 HIS A N 1
ATOM 2205 C CA . HIS A 1 272 ? -10.589 -11.216 12.354 1.00 79.12 272 HIS A CA 1
ATOM 2206 C C . HIS A 1 272 ? -11.747 -10.358 12.856 1.00 79.12 272 HIS A C 1
ATOM 2208 O O . HIS A 1 272 ? -12.759 -10.883 13.325 1.00 79.12 272 HIS A O 1
ATOM 2214 N N . PHE A 1 273 ? -11.575 -9.047 12.750 1.00 78.00 273 PHE A N 1
ATOM 2215 C CA . PHE A 1 273 ? -12.526 -8.039 13.176 1.00 78.00 273 PHE A CA 1
ATOM 2216 C C . PHE A 1 273 ? -12.878 -7.154 11.990 1.00 78.00 273 PHE A C 1
ATOM 2218 O O . PHE A 1 273 ? -11.993 -6.694 11.271 1.00 78.00 273 PHE A O 1
ATOM 2225 N N . ILE A 1 274 ? -14.171 -6.913 11.797 1.00 79.00 274 ILE A N 1
ATOM 2226 C CA . ILE A 1 274 ? -14.664 -6.044 10.732 1.00 79.00 274 ILE A CA 1
ATOM 2227 C C . ILE A 1 274 ? -15.556 -4.989 11.367 1.00 79.00 274 ILE A C 1
ATOM 2229 O O . ILE A 1 274 ? -16.531 -5.302 12.049 1.00 79.00 274 ILE A O 1
ATOM 2233 N N . TYR A 1 275 ? -15.210 -3.737 11.121 1.00 80.44 275 TYR A N 1
ATOM 2234 C CA . TYR A 1 275 ? -16.069 -2.589 11.327 1.00 80.44 275 TYR A CA 1
ATOM 2235 C C . TYR A 1 275 ? -16.574 -2.116 9.961 1.00 80.44 275 TYR A C 1
ATOM 2237 O O . TYR 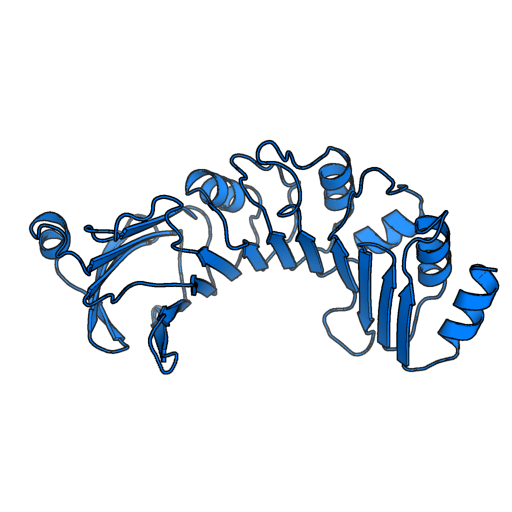A 1 275 ? -15.805 -1.995 9.005 1.00 80.44 275 TYR A O 1
ATOM 2245 N N . SER A 1 276 ? -17.872 -1.847 9.868 1.00 79.25 276 SER A N 1
ATOM 2246 C CA . SER A 1 276 ? -18.509 -1.297 8.673 1.00 79.25 276 SER A CA 1
ATOM 2247 C C . SER A 1 276 ? -19.378 -0.121 9.085 1.00 79.25 276 SER A C 1
ATOM 2249 O O . SER A 1 276 ? -20.153 -0.235 10.036 1.00 79.25 276 SER A O 1
ATOM 2251 N N . SER A 1 277 ? -19.240 1.013 8.400 1.00 73.69 277 SER A N 1
ATOM 2252 C CA . SER A 1 277 ? -20.137 2.141 8.614 1.00 73.69 277 SER A CA 1
ATOM 2253 C C . SER A 1 277 ? -21.354 1.986 7.699 1.00 73.69 277 SER A C 1
ATOM 2255 O O . SER A 1 277 ? -21.272 2.119 6.484 1.00 73.69 277 SER A O 1
ATOM 2257 N N . ASP A 1 278 ? -22.522 1.716 8.283 1.00 57.91 278 ASP A N 1
ATOM 2258 C CA . ASP A 1 278 ? -23.794 1.636 7.543 1.00 57.91 278 ASP A CA 1
ATOM 2259 C C . ASP A 1 278 ? -24.331 3.027 7.131 1.00 57.91 278 ASP A C 1
ATOM 2261 O O . ASP A 1 278 ? -25.518 3.194 6.845 1.00 57.91 278 ASP A O 1
ATOM 2265 N N . ARG A 1 279 ? -23.487 4.068 7.129 1.00 47.84 279 ARG A N 1
ATOM 2266 C CA . ARG A 1 279 ? -23.900 5.434 6.782 1.00 47.84 279 ARG A CA 1
ATOM 2267 C C . ARG A 1 279 ? -23.893 5.610 5.261 1.00 47.84 279 ARG A C 1
ATOM 2269 O O . ARG A 1 279 ? -22.942 6.137 4.695 1.00 47.84 279 ARG A O 1
ATOM 2276 N N . THR A 1 280 ? -24.970 5.139 4.630 1.00 36.59 280 THR A N 1
ATOM 2277 C CA . THR A 1 280 ? -25.427 5.572 3.295 1.00 36.59 280 THR A CA 1
ATOM 2278 C C . THR A 1 280 ? -25.875 7.024 3.291 1.00 36.59 280 THR A C 1
ATOM 2280 O O . THR A 1 280 ? -26.570 7.402 4.265 1.00 36.59 280 THR A O 1
#

pLDDT: mean 76.95, std 13.88, range [36.59, 97.69]